Protein AF-A0A2H4VEP3-F1 (afdb_monomer_lite)

Secondary structure (DSSP, 8-state):
---PPEEEHHHHHHHTT---SEEEEEE-SS-EEEEEE-S---HHHHHHHHHTT-EE-STTEEEES-SEEETTTSHHHHHHHHHHHHHHHHHHHHHHHHHHHHHHHHHHSS-SS-HHHHHHHHHHHTT----SHHHHHHHHHHHHIIIIITTEETTEE-S-HHHHTSHHHHHHHHHHS-----SSHHHHHHHHHHHHHHHHHHHHHHS-SS--SHHHHHHHHHHHHHHHHHHHHHHHHH-

Foldseek 3Di:
DDPQDWDFPVNVCVLVVQDFPDWDWDDPPPFIKIKTAGQDDDPLRVVLCVVLVWDDDPRRMIIDSDRIDRCQVCVVVNLVSLLVLQLVLLVLLVVLQVLLQVVVCVPPVGGQWDVVLVVVLCVVPNSDFQLDPVSLLVLLVSVCVGPPVSCDDPRDRPADVVLCVQLLNVLSVLCNDDLDADPDPVSVVVSVVSLQSNLVSLCVQPVGSDDPGSVSSSSNSSSSSVSSSVSSVVSSVVD

pLDDT: mean 89.23, std 9.13, range [27.56, 97.75]

Sequence (239 aa):
MNISQEYEIEDLLNDLGIEVEDSARISDGELTYFIFFSSNLESEQEDLIEILNIDKLKYGLYCSNKTNYVSNEILHVLEPVYIISEQKLWEEMIKNLQLINQKYYLKTEYHLFELNQLLLILIKWNGKLATYESDFNDFINDLNRIVRLSCKYHGKFIIDESYMNHPFWRELATIRNKTFHHSTEEGYKKAVKLIKRQEKVFKQLIGKEHLDSNFDFVNIQIKLLEHCNIFLNDVRGAI

Organism: NCBI:txid59277

Radius of gyration: 21.88 Å; chains: 1; bounding box: 50×36×65 Å

Structure (mmCIF, N/CA/C/O backbone):
data_AF-A0A2H4VEP3-F1
#
_entry.id   AF-A0A2H4VEP3-F1
#
loop_
_atom_site.group_PDB
_atom_site.id
_atom_site.type_symbol
_atom_site.label_atom_id
_atom_site.label_alt_id
_atom_site.label_comp_id
_atom_site.label_asym_id
_atom_site.label_entity_id
_atom_site.label_seq_id
_atom_site.pdbx_PDB_ins_code
_atom_site.Cartn_x
_atom_site.Cartn_y
_atom_site.Cartn_z
_atom_site.occupancy
_atom_site.B_iso_or_equiv
_atom_site.auth_seq_id
_atom_site.auth_comp_id
_atom_site.auth_asym_id
_atom_site.auth_atom_id
_atom_site.pdbx_PDB_model_num
ATOM 1 N N . MET A 1 1 ? 18.780 -16.954 2.542 1.00 27.56 1 MET A N 1
ATOM 2 C CA . MET A 1 1 ? 19.104 -16.790 1.111 1.00 27.56 1 MET A CA 1
ATOM 3 C C . MET A 1 1 ? 18.202 -15.665 0.650 1.00 27.56 1 MET A C 1
ATOM 5 O O . MET A 1 1 ? 16.995 -15.843 0.712 1.00 27.56 1 MET A O 1
ATOM 9 N N . ASN A 1 2 ? 18.766 -14.479 0.421 1.00 33.66 2 ASN A N 1
ATOM 10 C CA . ASN A 1 2 ? 18.000 -13.270 0.131 1.00 33.66 2 ASN A CA 1
ATOM 11 C C . ASN A 1 2 ? 17.512 -13.401 -1.315 1.00 33.66 2 ASN A C 1
ATOM 13 O O . ASN A 1 2 ? 18.322 -13.286 -2.232 1.00 33.66 2 ASN A O 1
ATOM 17 N N . ILE A 1 3 ? 16.252 -13.785 -1.521 1.00 42.03 3 ILE A N 1
ATOM 18 C CA . ILE A 1 3 ? 15.671 -13.781 -2.864 1.00 42.03 3 ILE A CA 1
ATOM 19 C C . ILE A 1 3 ? 15.362 -12.313 -3.131 1.00 42.03 3 ILE A C 1
ATOM 21 O O . ILE A 1 3 ? 14.342 -11.796 -2.676 1.00 42.03 3 ILE A O 1
ATOM 25 N N . SER A 1 4 ? 16.303 -11.617 -3.771 1.00 55.19 4 SER A N 1
ATOM 26 C CA . SER A 1 4 ? 16.050 -10.290 -4.321 1.00 55.19 4 SER A CA 1
ATOM 27 C C . SER A 1 4 ? 14.788 -10.376 -5.166 1.00 55.19 4 SER A C 1
ATOM 29 O O . SER A 1 4 ? 14.695 -11.243 -6.033 1.00 55.19 4 SER A O 1
ATOM 31 N N . GLN A 1 5 ? 13.803 -9.529 -4.874 1.00 66.12 5 GLN A N 1
ATOM 32 C CA . GLN A 1 5 ? 12.599 -9.474 -5.686 1.00 66.12 5 GLN A CA 1
ATOM 33 C C . GLN A 1 5 ? 13.001 -9.050 -7.092 1.00 66.12 5 GLN A C 1
ATOM 35 O O . GLN A 1 5 ? 13.620 -8.000 -7.280 1.00 66.12 5 GLN A O 1
ATOM 40 N N . GLU A 1 6 ? 12.698 -9.925 -8.037 1.00 77.88 6 GLU A N 1
ATOM 41 C CA . GLU A 1 6 ? 12.825 -9.656 -9.454 1.00 77.88 6 GLU A CA 1
ATOM 42 C C . GLU A 1 6 ? 11.528 -8.983 -9.903 1.00 77.88 6 GLU A C 1
ATOM 44 O O . GLU A 1 6 ? 10.433 -9.476 -9.635 1.00 77.88 6 GLU A O 1
ATOM 49 N N . TYR A 1 7 ? 11.672 -7.805 -10.495 1.00 81.75 7 TYR A N 1
ATOM 50 C CA . TYR A 1 7 ? 10.615 -7.028 -11.118 1.00 81.75 7 TYR A CA 1
ATOM 51 C C . TYR A 1 7 ? 10.705 -7.268 -12.619 1.00 81.75 7 TYR A C 1
ATOM 53 O O . TYR A 1 7 ? 11.741 -6.940 -13.209 1.00 81.75 7 TYR A O 1
ATOM 61 N N . GLU A 1 8 ? 9.682 -7.872 -13.220 1.00 90.00 8 GLU A N 1
ATOM 62 C CA . GLU A 1 8 ? 9.687 -8.099 -14.665 1.00 90.00 8 GLU A CA 1
ATOM 63 C C . GLU A 1 8 ? 9.655 -6.753 -15.397 1.00 90.00 8 GLU A C 1
ATOM 65 O O . GLU A 1 8 ? 9.020 -5.792 -14.952 1.00 90.00 8 GLU A O 1
ATOM 70 N N . ILE A 1 9 ? 10.384 -6.660 -16.510 1.00 91.88 9 ILE A N 1
ATOM 71 C CA . ILE A 1 9 ? 10.486 -5.416 -17.279 1.00 91.88 9 ILE A CA 1
ATOM 72 C C . ILE A 1 9 ? 9.118 -4.946 -17.786 1.00 91.88 9 ILE A C 1
ATOM 74 O O . ILE A 1 9 ? 8.866 -3.747 -17.817 1.00 91.88 9 ILE A O 1
ATOM 78 N N . GLU A 1 10 ? 8.214 -5.862 -18.126 1.00 91.12 10 GLU A N 1
ATOM 79 C CA . GLU A 1 10 ? 6.856 -5.530 -18.550 1.00 91.12 10 GLU A CA 1
ATOM 80 C C . GLU A 1 10 ? 6.062 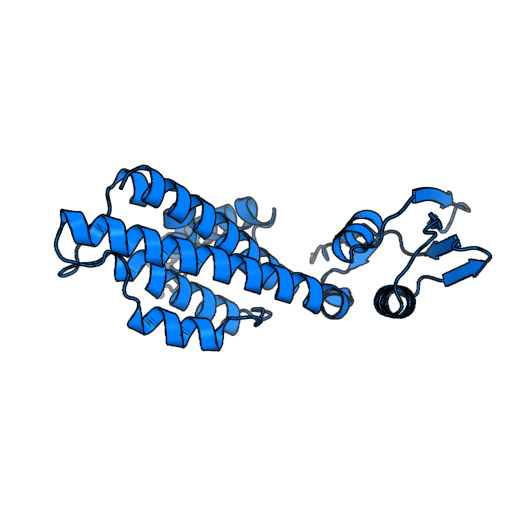-4.821 -17.443 1.00 91.12 10 GLU A C 1
ATOM 82 O O . GLU A 1 10 ? 5.466 -3.772 -17.696 1.00 91.12 10 GLU A O 1
ATOM 87 N N . ASP A 1 11 ? 6.104 -5.349 -16.215 1.00 88.69 11 ASP A N 1
ATOM 88 C CA . ASP A 1 11 ? 5.448 -4.731 -15.059 1.00 88.69 11 ASP A CA 1
ATOM 89 C C . ASP A 1 11 ? 6.064 -3.357 -14.764 1.00 88.69 11 ASP A C 1
ATOM 91 O O . ASP A 1 11 ? 5.345 -2.387 -14.525 1.00 88.69 11 ASP A O 1
ATOM 95 N N . LEU A 1 12 ? 7.398 -3.250 -14.847 1.00 90.00 12 LEU A N 1
ATOM 96 C CA . LEU A 1 12 ? 8.119 -1.996 -14.626 1.00 90.00 12 LEU A CA 1
ATOM 97 C C . LEU A 1 12 ? 7.675 -0.919 -15.612 1.00 90.00 12 LEU A C 1
ATOM 99 O O . LEU A 1 12 ? 7.338 0.188 -15.203 1.00 90.00 12 LEU A O 1
ATOM 103 N N . LEU A 1 13 ? 7.672 -1.237 -16.906 1.00 91.81 13 LEU A N 1
ATOM 104 C CA . LEU A 1 13 ? 7.261 -0.293 -17.941 1.00 91.81 13 LEU A CA 1
ATOM 105 C C . LEU A 1 13 ? 5.806 0.138 -17.734 1.00 91.81 13 LEU A C 1
ATOM 107 O O . LEU A 1 13 ? 5.513 1.331 -17.789 1.00 91.81 13 LEU A O 1
ATOM 111 N N . ASN A 1 14 ? 4.918 -0.804 -17.408 1.00 90.31 14 ASN A N 1
ATOM 112 C CA . ASN A 1 14 ? 3.520 -0.501 -17.129 1.00 90.31 14 ASN A CA 1
ATOM 113 C C . ASN A 1 14 ? 3.352 0.458 -15.935 1.00 90.31 14 ASN A C 1
ATOM 115 O O . ASN A 1 14 ? 2.603 1.431 -16.034 1.00 90.31 14 ASN A O 1
ATOM 119 N N . ASP A 1 15 ? 4.072 0.245 -14.833 1.00 86.12 15 ASP A N 1
ATOM 120 C CA . ASP A 1 15 ? 3.989 1.131 -13.663 1.00 86.12 15 ASP A CA 1
ATOM 121 C C . ASP A 1 15 ? 4.586 2.516 -13.917 1.00 86.12 15 ASP A C 1
ATOM 123 O O . ASP A 1 15 ? 4.106 3.510 -13.371 1.00 86.12 15 ASP A O 1
ATOM 127 N N . LEU A 1 16 ? 5.581 2.610 -14.801 1.00 87.69 16 LEU A N 1
ATOM 128 C CA . LEU A 1 16 ? 6.112 3.882 -15.299 1.00 87.69 16 LEU A CA 1
ATOM 129 C C . LEU A 1 16 ? 5.184 4.563 -16.324 1.00 87.69 16 LEU A C 1
ATOM 131 O O . LEU A 1 16 ? 5.523 5.615 -16.872 1.00 87.69 16 LEU A O 1
ATOM 135 N N . GLY A 1 17 ? 4.010 3.982 -16.594 1.00 86.44 17 GLY A N 1
ATOM 136 C CA . GLY A 1 17 ? 3.040 4.493 -17.559 1.00 86.44 17 GLY A CA 1
ATOM 137 C C . GLY A 1 17 ? 3.515 4.396 -19.008 1.00 86.44 17 GLY A C 1
ATOM 138 O O . GLY A 1 17 ? 3.005 5.116 -19.865 1.00 86.44 17 GLY A O 1
ATOM 139 N N . ILE A 1 18 ? 4.511 3.552 -19.283 1.00 90.50 18 ILE A N 1
ATOM 140 C CA . ILE A 1 18 ? 5.054 3.338 -20.621 1.00 90.50 18 ILE A CA 1
ATOM 141 C C . ILE A 1 18 ? 4.168 2.323 -21.338 1.00 90.50 18 ILE A C 1
ATOM 143 O O . ILE A 1 18 ? 4.179 1.129 -21.036 1.00 90.50 18 ILE A O 1
ATOM 147 N N . GLU A 1 19 ? 3.394 2.811 -22.307 1.00 90.06 19 GLU A N 1
ATOM 148 C CA . GLU A 1 19 ? 2.554 1.962 -23.144 1.00 90.06 19 GLU A CA 1
ATOM 149 C C . GLU A 1 19 ? 3.424 1.189 -24.143 1.00 90.06 19 GLU A C 1
ATOM 151 O O . GLU A 1 19 ? 4.067 1.762 -25.031 1.00 90.06 19 GLU A O 1
ATOM 156 N N . VAL A 1 20 ? 3.452 -0.132 -23.971 1.00 92.50 20 VAL A N 1
ATOM 157 C CA . VAL A 1 20 ? 4.110 -1.069 -24.881 1.00 92.50 20 VAL A CA 1
ATOM 158 C C . VAL A 1 20 ? 3.090 -1.543 -25.911 1.00 92.50 20 VAL A C 1
ATOM 160 O O . VAL A 1 20 ? 2.158 -2.274 -25.580 1.00 92.50 20 VAL A O 1
ATOM 163 N N . GLU A 1 21 ? 3.272 -1.132 -27.164 1.00 94.06 21 GLU A N 1
ATOM 164 C CA . GLU A 1 21 ? 2.357 -1.461 -28.265 1.00 94.06 21 GLU A CA 1
ATOM 165 C C . GLU A 1 21 ? 2.600 -2.867 -28.822 1.00 94.06 21 GLU A C 1
ATOM 167 O O . GLU A 1 21 ? 1.662 -3.573 -29.192 1.00 94.06 21 GLU A O 1
ATOM 172 N N . ASP A 1 22 ? 3.868 -3.271 -28.883 1.00 93.69 22 ASP A N 1
ATOM 173 C CA . ASP A 1 22 ? 4.291 -4.607 -29.293 1.00 93.69 22 ASP A CA 1
ATOM 174 C C . ASP A 1 22 ? 5.594 -4.973 -28.577 1.00 93.69 22 ASP A C 1
ATOM 176 O O . ASP A 1 22 ? 6.417 -4.100 -28.276 1.00 93.69 22 ASP A O 1
ATOM 180 N N . SER A 1 23 ? 5.796 -6.258 -28.298 1.00 94.94 23 SER A N 1
ATOM 181 C CA . SER A 1 23 ? 7.013 -6.744 -27.652 1.00 94.94 23 SER A CA 1
ATOM 182 C C . SER A 1 23 ? 7.394 -8.154 -28.085 1.00 94.94 23 SER A C 1
ATOM 184 O O . SER A 1 23 ? 6.571 -8.994 -28.449 1.00 94.94 23 SER A O 1
ATOM 186 N N . ALA A 1 24 ? 8.694 -8.424 -28.041 1.00 94.19 24 ALA A N 1
ATOM 187 C CA . ALA A 1 24 ? 9.266 -9.720 -28.342 1.00 94.19 24 ALA A CA 1
ATOM 188 C C . ALA A 1 24 ? 10.437 -10.013 -27.405 1.00 94.19 24 ALA A C 1
ATOM 190 O O . ALA A 1 24 ? 11.219 -9.132 -27.048 1.00 94.19 24 ALA A O 1
ATOM 191 N N . ARG A 1 25 ? 10.600 -11.291 -27.059 1.00 94.25 25 ARG A N 1
ATOM 192 C CA . ARG A 1 25 ? 11.793 -11.792 -26.376 1.00 94.25 25 ARG A CA 1
ATOM 193 C C . ARG A 1 25 ? 12.626 -12.596 -27.367 1.00 94.25 25 ARG A C 1
ATOM 195 O O . ARG A 1 25 ? 12.134 -13.558 -27.955 1.00 94.25 25 ARG A O 1
ATOM 202 N N . ILE A 1 26 ? 13.879 -12.199 -27.559 1.00 92.06 26 ILE A N 1
ATOM 203 C CA . ILE A 1 26 ? 14.830 -12.885 -28.440 1.00 92.06 26 ILE A CA 1
ATOM 204 C C . ILE A 1 26 ? 15.982 -13.387 -27.586 1.00 92.06 26 ILE A C 1
ATOM 206 O O . ILE A 1 26 ? 16.578 -12.616 -26.843 1.00 92.06 26 ILE A O 1
ATOM 210 N N . SER A 1 27 ? 16.314 -14.669 -27.701 1.00 90.06 27 SER A N 1
ATOM 211 C CA . SER A 1 27 ? 17.502 -15.228 -27.061 1.00 90.06 27 SER A CA 1
ATOM 212 C C . SER A 1 27 ? 18.508 -15.680 -28.108 1.00 90.06 27 SER A C 1
ATOM 214 O O . SER A 1 27 ? 18.133 -16.285 -29.113 1.00 90.06 27 SER A O 1
ATOM 216 N N . ASP A 1 28 ? 19.783 -15.396 -27.859 1.00 87.00 28 ASP A N 1
ATOM 217 C CA . ASP A 1 28 ? 20.909 -15.921 -28.637 1.00 87.00 28 ASP A CA 1
ATOM 218 C C . ASP A 1 28 ? 21.486 -17.224 -28.042 1.00 87.00 28 ASP A C 1
ATOM 220 O O . ASP A 1 28 ? 22.443 -17.782 -28.576 1.00 87.00 28 ASP A O 1
ATOM 224 N N . GLY A 1 29 ? 20.871 -17.738 -26.968 1.00 82.81 29 GLY A N 1
ATOM 225 C CA . GLY A 1 29 ? 21.295 -18.921 -26.220 1.00 82.81 29 GLY A CA 1
ATOM 226 C C . GLY A 1 29 ? 22.072 -18.610 -24.936 1.00 82.81 29 GLY A C 1
ATOM 227 O O . GLY A 1 29 ? 22.079 -19.451 -24.038 1.00 82.81 29 GLY A O 1
ATOM 228 N N . GLU A 1 30 ? 22.664 -17.419 -24.813 1.00 83.44 30 GLU A N 1
ATOM 229 C CA . GLU A 1 30 ? 23.378 -16.968 -23.607 1.00 83.44 30 GLU A CA 1
ATOM 230 C C . GLU A 1 30 ? 22.643 -15.819 -22.909 1.00 83.44 30 GLU A C 1
ATOM 232 O O . GLU A 1 30 ? 22.515 -15.807 -21.684 1.00 83.44 30 GLU A O 1
ATOM 237 N N . LEU A 1 31 ? 22.113 -14.881 -23.690 1.00 86.44 31 LEU A N 1
ATOM 238 C CA . LEU A 1 31 ? 21.354 -13.731 -23.230 1.00 86.44 31 LEU A CA 1
ATOM 239 C C . LEU A 1 31 ? 19.920 -13.791 -23.755 1.00 86.44 31 LEU A C 1
ATOM 241 O O . LEU A 1 31 ? 19.615 -14.400 -24.784 1.00 86.44 31 LEU A O 1
ATOM 245 N N . THR A 1 32 ? 19.015 -13.162 -23.010 1.00 91.38 32 THR A N 1
ATOM 246 C CA . THR A 1 32 ? 17.646 -12.901 -23.460 1.00 91.38 32 THR A CA 1
ATOM 247 C C . THR A 1 32 ? 17.453 -11.400 -23.531 1.00 91.38 32 THR A C 1
ATOM 249 O O . THR A 1 32 ? 17.621 -10.697 -22.539 1.00 91.38 32 THR A O 1
ATOM 252 N N . TYR A 1 33 ? 17.094 -10.929 -24.714 1.00 93.12 33 TYR A N 1
ATOM 253 C CA . TYR A 1 33 ? 16.776 -9.546 -24.998 1.00 93.12 33 TYR A CA 1
ATOM 254 C C . TYR A 1 33 ? 15.265 -9.368 -24.990 1.00 93.12 33 TYR A C 1
ATOM 256 O O . TYR A 1 33 ? 14.543 -10.116 -25.653 1.00 93.12 33 TYR A O 1
ATOM 264 N N . PHE A 1 34 ? 14.797 -8.369 -24.256 1.00 95.25 34 PHE A N 1
ATOM 265 C CA . PHE A 1 34 ? 13.438 -7.864 -24.339 1.00 95.25 34 PHE A CA 1
ATOM 266 C C . PHE A 1 34 ? 13.425 -6.664 -25.281 1.00 95.25 34 PHE A C 1
ATOM 268 O O . PHE A 1 34 ? 14.103 -5.666 -25.037 1.00 95.25 34 PHE A O 1
ATOM 275 N N . ILE A 1 35 ? 12.679 -6.776 -26.372 1.00 94.81 35 ILE A N 1
ATOM 276 C CA . ILE A 1 35 ? 12.532 -5.726 -27.374 1.00 94.81 35 ILE A CA 1
ATOM 277 C C . ILE A 1 35 ? 11.083 -5.282 -27.350 1.00 94.81 35 ILE A C 1
ATOM 279 O O . ILE A 1 35 ? 10.185 -6.120 -27.401 1.00 94.81 35 ILE A O 1
ATOM 283 N N . PHE A 1 36 ? 10.854 -3.978 -27.309 1.00 96.00 36 PHE A N 1
ATOM 284 C CA . PHE A 1 36 ? 9.509 -3.431 -27.354 1.00 96.00 36 PHE A CA 1
ATOM 285 C C . PHE A 1 36 ? 9.425 -2.201 -28.246 1.00 96.00 36 PHE A C 1
ATOM 287 O O . PHE A 1 36 ? 10.422 -1.525 -28.514 1.00 96.00 36 PHE A O 1
ATOM 294 N N . PHE A 1 37 ? 8.216 -1.941 -28.723 1.00 95.44 37 PHE A N 1
ATOM 295 C CA . PHE A 1 37 ? 7.869 -0.769 -29.503 1.00 95.44 37 PHE A CA 1
ATOM 296 C C . PHE A 1 37 ? 6.943 0.137 -28.692 1.00 95.44 37 PHE A C 1
ATOM 298 O O . PHE A 1 37 ? 5.967 -0.326 -28.100 1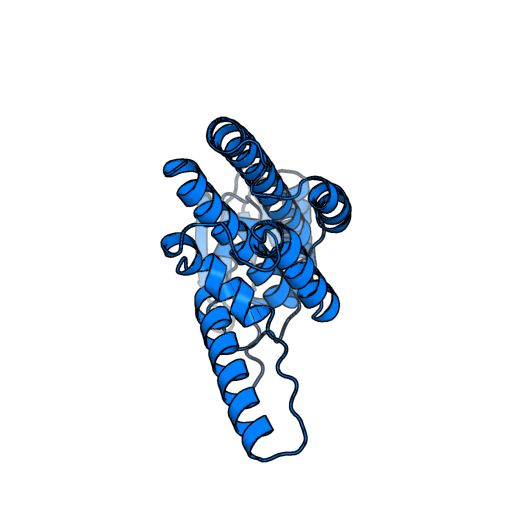.00 95.44 37 PHE A O 1
ATOM 305 N N . SER A 1 38 ? 7.259 1.430 -28.686 1.00 93.75 38 SER A N 1
ATOM 306 C CA . SER A 1 38 ? 6.398 2.482 -28.151 1.00 93.75 38 SER A CA 1
ATOM 307 C C . SER A 1 38 ? 6.535 3.725 -29.026 1.00 93.75 38 SER A C 1
ATOM 309 O O . SER A 1 38 ? 7.648 4.202 -29.272 1.00 93.75 38 SER A O 1
ATOM 311 N N . SER A 1 39 ? 5.416 4.225 -29.555 1.00 88.00 39 SER A N 1
ATOM 312 C CA . SER A 1 39 ? 5.436 5.317 -30.534 1.00 88.00 39 SER A CA 1
ATOM 313 C C . SER A 1 39 ? 5.481 6.714 -29.911 1.00 88.00 39 SER A C 1
ATOM 315 O O . SER A 1 39 ? 5.946 7.643 -30.572 1.00 88.00 39 SER A O 1
ATOM 317 N N . ASN A 1 40 ? 5.038 6.870 -28.659 1.00 83.62 40 ASN A N 1
ATOM 318 C CA . ASN A 1 40 ? 4.834 8.171 -28.017 1.00 83.62 40 ASN A CA 1
ATOM 319 C C . ASN A 1 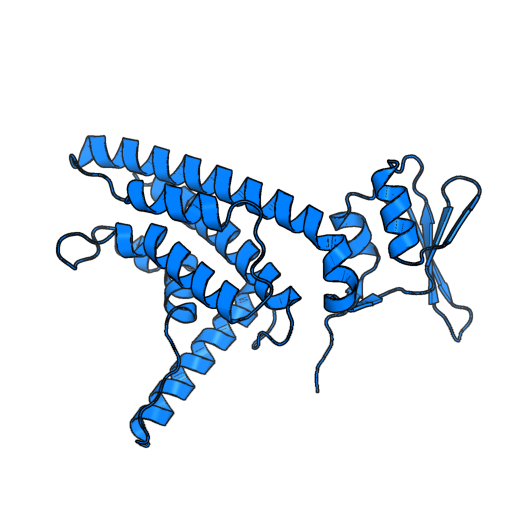40 ? 5.322 8.182 -26.560 1.00 83.62 40 ASN A C 1
ATOM 321 O O . ASN A 1 40 ? 4.520 8.350 -25.645 1.00 83.62 40 ASN A O 1
ATOM 325 N N . LEU A 1 41 ? 6.631 8.026 -26.340 1.00 89.88 41 LEU A N 1
ATOM 326 C CA . LEU A 1 41 ? 7.199 8.289 -25.016 1.00 89.88 41 LEU A CA 1
ATOM 327 C C . LEU A 1 41 ? 7.283 9.793 -24.754 1.00 89.88 41 LEU A C 1
ATOM 329 O O . LEU A 1 41 ? 7.773 10.563 -25.584 1.00 89.88 41 LEU A O 1
ATOM 333 N N . GLU A 1 42 ? 6.825 10.208 -23.579 1.00 89.31 42 GLU A N 1
ATOM 334 C CA . GLU A 1 42 ? 7.057 11.560 -23.079 1.00 89.31 42 GLU A CA 1
ATOM 335 C C . GLU A 1 42 ? 8.536 11.751 -22.700 1.00 89.31 42 GLU A C 1
ATOM 337 O O . GLU A 1 42 ? 9.247 10.788 -22.418 1.00 89.31 42 GLU A O 1
ATOM 342 N N . SER A 1 43 ? 9.019 13.001 -22.655 1.00 86.31 43 SER A N 1
ATOM 343 C CA . SER A 1 43 ? 10.433 13.294 -22.342 1.00 86.31 43 SER A CA 1
ATOM 344 C C . SER A 1 43 ? 10.878 12.686 -21.010 1.00 86.31 43 SER A C 1
ATOM 346 O O . SER A 1 43 ? 11.978 12.156 -20.924 1.00 86.31 43 SER A O 1
ATOM 348 N N . GLU A 1 44 ? 10.016 12.730 -19.991 1.00 85.69 44 GLU A N 1
ATOM 349 C CA . GLU A 1 44 ? 10.305 12.142 -18.679 1.00 85.69 44 GLU A CA 1
ATOM 350 C C . GLU A 1 44 ? 10.431 10.613 -18.767 1.00 85.69 44 GLU A C 1
ATOM 352 O O . GLU A 1 44 ? 11.274 10.020 -18.104 1.00 85.69 44 GLU A O 1
ATOM 357 N N . GLN A 1 45 ? 9.642 9.965 -19.628 1.00 89.69 45 GLN A N 1
ATOM 358 C CA . GLN A 1 45 ? 9.716 8.520 -19.843 1.00 89.69 45 GLN A CA 1
ATOM 359 C C . GLN A 1 45 ? 10.981 8.127 -20.611 1.00 89.69 45 GLN A C 1
ATOM 361 O O . GLN A 1 45 ? 11.567 7.087 -20.317 1.00 89.69 45 GLN A O 1
ATOM 366 N N . GLU A 1 46 ? 11.438 8.952 -21.558 1.00 88.50 46 GLU A N 1
ATOM 367 C CA . GLU A 1 46 ? 12.719 8.722 -22.235 1.00 88.50 46 GLU A CA 1
ATOM 368 C C . GLU A 1 46 ? 13.904 8.776 -21.256 1.00 88.50 46 GLU A C 1
ATOM 370 O O . GLU A 1 46 ? 14.777 7.908 -21.323 1.00 88.50 46 GLU A O 1
ATOM 375 N N . ASP A 1 47 ? 13.897 9.713 -20.302 1.00 88.06 47 ASP A N 1
ATOM 376 C CA . ASP A 1 47 ? 14.923 9.794 -19.252 1.00 88.06 47 ASP A CA 1
ATOM 377 C C . ASP A 1 47 ? 14.925 8.527 -18.370 1.00 88.06 47 ASP A C 1
ATOM 379 O O . ASP A 1 47 ? 15.982 8.000 -18.009 1.00 88.06 47 ASP A O 1
ATOM 383 N N . LEU A 1 48 ? 13.743 7.982 -18.053 1.00 89.50 48 LEU A N 1
ATOM 384 C CA . LEU A 1 48 ? 13.610 6.739 -17.283 1.00 89.50 48 LEU A CA 1
ATOM 385 C C . LEU A 1 48 ? 14.148 5.515 -18.035 1.00 89.50 48 LEU A C 1
ATOM 387 O O . LEU A 1 48 ? 14.823 4.676 -17.434 1.00 89.50 48 LEU A O 1
ATOM 391 N N . ILE A 1 49 ? 13.887 5.418 -19.341 1.00 90.81 49 ILE A N 1
ATOM 392 C CA . ILE A 1 49 ? 14.443 4.371 -20.212 1.00 90.81 49 ILE A CA 1
ATOM 393 C C . ILE A 1 49 ? 15.978 4.386 -20.165 1.00 90.81 49 ILE A C 1
ATOM 395 O O . ILE A 1 49 ? 16.596 3.326 -20.026 1.00 90.81 49 ILE A O 1
ATOM 399 N N . GLU A 1 50 ? 16.598 5.570 -20.204 1.00 89.00 50 GLU A N 1
ATOM 400 C CA . GLU A 1 50 ? 18.056 5.712 -20.108 1.00 89.00 50 GLU A CA 1
ATOM 401 C C . GLU A 1 50 ? 18.588 5.261 -18.736 1.00 89.00 50 GLU A C 1
ATOM 403 O O . GLU A 1 50 ? 19.532 4.470 -18.669 1.00 89.00 50 GLU A O 1
ATOM 408 N N . ILE A 1 51 ? 17.945 5.674 -17.636 1.00 89.12 51 ILE A N 1
ATOM 409 C CA . ILE A 1 51 ? 18.324 5.261 -16.270 1.00 89.12 51 ILE A CA 1
ATOM 410 C C . ILE A 1 51 ? 18.251 3.734 -16.106 1.00 89.12 51 ILE A C 1
ATOM 412 O O . ILE A 1 51 ? 19.114 3.117 -15.471 1.00 89.12 51 ILE A O 1
ATOM 416 N N . LEU A 1 52 ? 17.249 3.098 -16.718 1.00 91.00 52 LEU A N 1
ATOM 417 C CA . LEU A 1 52 ? 17.075 1.645 -16.708 1.00 91.00 52 LEU A CA 1
ATOM 418 C C . LEU A 1 52 ? 18.072 0.894 -17.605 1.00 91.00 52 LEU A C 1
ATOM 420 O O . LEU A 1 52 ? 18.073 -0.342 -17.598 1.00 91.00 52 LEU A O 1
ATOM 424 N N . ASN A 1 53 ? 18.966 1.616 -18.293 1.00 91.56 53 ASN A N 1
ATOM 425 C CA . ASN A 1 53 ? 19.917 1.103 -19.280 1.00 91.56 53 ASN A CA 1
ATOM 426 C C . ASN A 1 53 ? 19.217 0.323 -20.403 1.00 91.56 53 ASN A C 1
ATOM 428 O O . ASN A 1 53 ? 19.670 -0.752 -20.798 1.00 91.56 53 ASN A O 1
ATOM 432 N N . ILE A 1 54 ? 18.080 0.842 -20.868 1.00 94.31 54 ILE A N 1
ATOM 433 C CA . ILE A 1 54 ? 17.350 0.305 -22.011 1.00 94.31 54 ILE A CA 1
ATOM 434 C C . ILE A 1 54 ? 17.799 1.082 -23.251 1.00 94.31 54 ILE A C 1
ATOM 436 O O . ILE A 1 54 ? 17.661 2.302 -23.330 1.00 94.31 54 ILE A O 1
ATOM 440 N N . ASP A 1 55 ? 18.329 0.370 -24.240 1.00 94.06 55 ASP A N 1
ATOM 441 C CA . ASP A 1 55 ? 18.865 0.973 -25.452 1.00 94.06 55 ASP A CA 1
ATOM 442 C C . ASP A 1 55 ? 17.733 1.449 -26.367 1.00 94.06 55 ASP A C 1
ATOM 444 O O . ASP A 1 55 ? 16.906 0.659 -26.833 1.00 94.06 55 ASP A O 1
ATOM 448 N N . LYS A 1 56 ? 17.732 2.744 -26.697 1.00 93.44 56 LYS A N 1
ATOM 449 C CA . LYS A 1 56 ? 16.876 3.305 -27.748 1.00 93.44 56 LYS A CA 1
ATOM 450 C C . LYS A 1 56 ? 17.461 2.976 -29.120 1.00 93.44 56 LYS A C 1
ATOM 452 O O . LYS A 1 56 ? 18.538 3.443 -29.494 1.00 93.44 56 LYS A O 1
ATOM 457 N N . LEU A 1 57 ? 16.726 2.189 -29.897 1.00 90.00 57 LEU A N 1
ATOM 458 C CA . LEU A 1 57 ? 17.018 1.915 -31.299 1.00 90.00 57 LEU A CA 1
ATOM 459 C C . LEU A 1 57 ? 16.330 2.969 -32.189 1.00 90.00 57 LEU A C 1
ATOM 461 O O . LEU A 1 57 ? 16.035 4.091 -31.778 1.00 90.00 57 LEU A O 1
ATOM 465 N N . LYS A 1 58 ? 16.113 2.648 -33.466 1.00 88.25 58 LYS A N 1
ATOM 466 C CA . LYS A 1 58 ? 15.437 3.552 -34.405 1.00 88.25 58 LYS A CA 1
ATOM 467 C C . LYS A 1 58 ? 13.927 3.358 -34.368 1.00 88.25 58 LYS A C 1
ATOM 469 O O . LYS A 1 58 ? 13.456 2.249 -34.157 1.00 88.25 58 LYS A O 1
ATOM 474 N N . TYR A 1 59 ? 13.200 4.426 -34.699 1.00 87.12 59 TYR A N 1
ATOM 475 C CA . TYR A 1 59 ? 11.752 4.396 -34.928 1.00 87.12 59 TYR A CA 1
ATOM 476 C C . TYR A 1 59 ? 10.957 3.866 -33.726 1.00 87.12 59 TYR A C 1
ATOM 478 O O . TYR A 1 59 ? 10.118 3.003 -33.915 1.00 87.12 59 TYR A O 1
ATOM 486 N N . GLY A 1 60 ? 11.238 4.332 -32.503 1.00 89.19 60 GLY A N 1
ATOM 487 C CA . GLY A 1 60 ? 10.464 3.941 -31.310 1.00 89.19 60 GLY A CA 1
ATOM 488 C C . GLY A 1 60 ? 10.675 2.496 -30.845 1.00 89.19 60 GLY A C 1
ATOM 489 O O . GLY A 1 60 ? 9.890 1.986 -30.053 1.00 89.19 60 GLY A O 1
ATOM 490 N N . LEU A 1 61 ? 11.710 1.816 -31.348 1.00 94.31 61 LEU A N 1
ATOM 491 C CA . LEU A 1 61 ? 12.130 0.511 -30.846 1.00 94.31 61 LEU A CA 1
ATOM 492 C C . LEU A 1 61 ? 13.114 0.674 -29.693 1.00 94.31 61 LEU A C 1
ATOM 494 O O . LEU A 1 61 ? 14.048 1.472 -29.776 1.00 94.31 61 LEU A O 1
ATOM 498 N N . TYR A 1 62 ? 12.942 -0.151 -28.671 1.00 95.69 62 TYR A N 1
ATOM 499 C CA . TYR A 1 62 ? 13.764 -0.183 -27.470 1.00 95.69 62 TYR A CA 1
ATOM 500 C C . TYR A 1 62 ? 14.212 -1.617 -27.195 1.00 95.69 62 TYR A C 1
ATOM 502 O O . TYR A 1 62 ? 13.490 -2.567 -27.504 1.00 95.69 62 TYR A O 1
ATOM 510 N N . CYS A 1 63 ? 15.411 -1.783 -26.644 1.00 94.69 63 CYS A N 1
ATOM 511 C CA . CYS A 1 63 ? 15.997 -3.087 -26.362 1.00 94.69 63 CYS A CA 1
ATOM 512 C C . CYS A 1 63 ? 16.629 -3.102 -24.972 1.00 94.69 63 CYS A C 1
ATOM 514 O O . CYS A 1 63 ? 17.466 -2.266 -24.652 1.00 94.69 63 CYS A O 1
ATOM 516 N N . SER A 1 64 ? 16.260 -4.085 -24.160 1.00 94.31 64 SER A N 1
ATOM 517 C CA . SER A 1 64 ? 16.894 -4.363 -22.879 1.00 94.31 64 SER A CA 1
ATOM 518 C C . SER A 1 64 ? 17.508 -5.751 -22.905 1.00 94.31 64 SER A C 1
ATOM 520 O O . SER A 1 64 ? 16.863 -6.718 -23.305 1.00 94.31 64 SER A O 1
ATOM 522 N N . ASN A 1 65 ? 18.741 -5.878 -22.423 1.00 91.56 65 ASN A N 1
ATOM 523 C CA . ASN A 1 65 ? 19.334 -7.180 -22.106 1.00 91.56 65 ASN A CA 1
ATOM 524 C C . ASN A 1 65 ? 18.962 -7.671 -20.692 1.00 91.56 65 ASN A C 1
ATOM 526 O O . ASN A 1 65 ? 19.407 -8.741 -20.276 1.00 91.56 65 ASN A O 1
ATOM 530 N N . LYS A 1 66 ? 18.164 -6.892 -19.949 1.00 90.62 66 LYS A N 1
ATOM 531 C CA . LYS A 1 66 ? 17.597 -7.250 -18.649 1.00 90.62 66 LYS A CA 1
ATOM 532 C C . LYS A 1 66 ? 16.109 -7.529 -18.808 1.00 90.62 66 LYS A C 1
ATOM 534 O O . LYS A 1 66 ? 15.339 -6.639 -19.158 1.00 90.62 66 LYS A O 1
ATOM 539 N N . THR A 1 67 ? 15.704 -8.753 -18.498 1.00 88.19 67 THR A N 1
ATOM 540 C CA . THR A 1 67 ? 14.283 -9.120 -18.398 1.00 88.19 67 THR A CA 1
ATOM 541 C C . THR A 1 67 ? 13.723 -8.871 -17.003 1.00 88.19 67 THR A C 1
ATOM 543 O O . THR A 1 67 ? 12.523 -8.688 -16.862 1.00 88.19 67 THR A O 1
ATOM 546 N N . ASN A 1 68 ? 14.598 -8.844 -15.992 1.00 89.81 68 ASN A N 1
ATOM 547 C CA . ASN A 1 68 ? 14.251 -8.657 -14.591 1.00 89.81 68 ASN A CA 1
ATOM 548 C C . ASN A 1 68 ? 15.156 -7.604 -13.949 1.00 89.81 68 ASN A C 1
ATOM 550 O O . ASN A 1 68 ? 16.359 -7.546 -14.223 1.00 89.81 68 ASN A O 1
ATOM 554 N N . TYR A 1 69 ? 14.581 -6.817 -13.047 1.00 88.62 69 TYR A N 1
ATOM 555 C CA . TYR A 1 69 ? 15.279 -5.815 -12.251 1.00 88.62 69 TYR A CA 1
ATOM 556 C C . TYR A 1 69 ? 15.201 -6.154 -10.768 1.00 88.62 69 TYR A C 1
ATOM 558 O O . TYR A 1 69 ? 14.173 -6.607 -10.271 1.00 88.62 69 TYR A O 1
ATOM 566 N N . VAL A 1 70 ? 16.276 -5.894 -10.028 1.00 86.69 70 VAL A N 1
ATOM 567 C CA . VAL A 1 70 ? 16.249 -6.008 -8.568 1.00 86.69 70 VAL A CA 1
ATOM 568 C C . VAL A 1 70 ? 15.459 -4.826 -8.012 1.00 86.69 70 VAL A C 1
ATOM 570 O O . VAL A 1 70 ? 15.895 -3.685 -8.142 1.00 86.69 70 VAL A O 1
ATOM 573 N N . SER A 1 71 ? 14.322 -5.076 -7.355 1.00 82.56 71 SER A N 1
ATOM 574 C CA . SER A 1 71 ? 13.386 -4.007 -6.959 1.00 82.56 71 SER A CA 1
ATOM 575 C C . SER A 1 71 ? 14.018 -2.901 -6.102 1.00 82.56 71 SER A C 1
ATOM 577 O O . SER A 1 71 ? 13.688 -1.731 -6.254 1.00 82.56 71 SER A O 1
ATOM 579 N N . ASN A 1 72 ? 14.976 -3.240 -5.232 1.00 83.31 72 ASN A N 1
ATOM 580 C CA . ASN A 1 72 ? 15.707 -2.243 -4.441 1.00 83.31 72 ASN A CA 1
ATOM 581 C C . ASN A 1 72 ? 16.618 -1.343 -5.285 1.00 83.31 72 ASN A C 1
ATOM 583 O O . ASN A 1 72 ? 16.813 -0.184 -4.930 1.00 83.31 72 ASN A O 1
ATOM 587 N N . GLU A 1 73 ? 17.205 -1.866 -6.363 1.00 85.44 73 GLU A N 1
ATOM 588 C CA . GLU A 1 73 ? 18.100 -1.090 -7.228 1.00 85.44 73 GLU A CA 1
ATOM 589 C C . GLU A 1 73 ? 17.311 -0.067 -8.042 1.00 85.44 73 GLU A C 1
ATOM 591 O O . GLU A 1 73 ? 17.784 1.047 -8.244 1.00 85.44 73 GLU A O 1
ATOM 596 N N . ILE A 1 74 ? 16.083 -0.413 -8.437 1.00 87.81 74 ILE A N 1
ATOM 597 C CA . ILE A 1 74 ? 15.194 0.453 -9.220 1.00 87.81 74 ILE A CA 1
ATOM 598 C C . ILE A 1 74 ? 14.201 1.258 -8.373 1.00 87.81 74 ILE A C 1
ATOM 600 O O . ILE A 1 74 ? 13.380 1.977 -8.933 1.00 87.81 74 ILE A O 1
ATOM 604 N N . LEU A 1 75 ? 14.256 1.187 -7.037 1.00 86.31 75 LEU A N 1
ATOM 605 C CA . LEU A 1 75 ? 13.304 1.909 -6.184 1.00 86.31 75 LEU A CA 1
ATOM 606 C C . LEU A 1 75 ? 13.299 3.413 -6.495 1.00 86.31 75 LEU A C 1
ATOM 608 O O . LEU A 1 75 ? 12.231 3.984 -6.644 1.00 86.31 75 LEU A O 1
ATOM 612 N N . HIS A 1 76 ? 14.468 4.025 -6.696 1.00 87.38 76 HIS A N 1
ATOM 613 C CA . HIS A 1 76 ? 14.594 5.443 -7.057 1.00 87.38 76 HIS A CA 1
ATOM 614 C C . HIS A 1 76 ? 13.887 5.821 -8.375 1.00 87.38 76 HIS A C 1
ATOM 616 O O . HIS A 1 76 ? 13.471 6.963 -8.538 1.00 87.38 76 HIS A O 1
ATOM 622 N N . VAL A 1 77 ? 13.734 4.869 -9.303 1.00 87.88 77 VAL A N 1
ATOM 623 C CA . VAL A 1 77 ? 12.982 5.040 -10.558 1.00 87.88 77 VAL A CA 1
ATOM 624 C C . VAL A 1 77 ? 11.476 4.958 -10.306 1.00 87.88 77 VAL A C 1
ATOM 626 O O . VAL A 1 77 ? 10.705 5.713 -10.888 1.00 87.88 77 VAL A O 1
ATOM 629 N N . LEU A 1 78 ? 11.054 4.065 -9.409 1.00 86.19 78 LEU A N 1
ATOM 630 C CA . LEU A 1 78 ? 9.647 3.846 -9.063 1.00 86.19 78 LEU A CA 1
ATOM 631 C C . LEU A 1 78 ? 9.109 4.832 -8.011 1.00 86.19 78 LEU A C 1
ATOM 633 O O . LEU A 1 78 ? 7.896 4.982 -7.868 1.00 86.19 78 LEU A O 1
ATOM 637 N N . GLU A 1 79 ? 9.983 5.508 -7.263 1.00 90.19 79 GLU A N 1
ATOM 638 C CA . GLU A 1 79 ? 9.628 6.446 -6.191 1.00 90.19 79 GLU A CA 1
ATOM 639 C C . GLU A 1 79 ? 8.579 7.487 -6.617 1.00 90.19 79 GLU A C 1
ATOM 641 O O . GLU A 1 79 ? 7.580 7.617 -5.905 1.00 90.19 79 GLU A O 1
ATOM 646 N N . PRO A 1 80 ? 8.710 8.186 -7.765 1.00 89.25 80 PRO A N 1
ATOM 647 C CA . PRO A 1 80 ? 7.703 9.149 -8.211 1.00 89.25 80 PRO A CA 1
ATOM 648 C C . PRO A 1 80 ? 6.313 8.525 -8.401 1.00 89.25 80 PRO A C 1
ATOM 650 O O . PRO A 1 80 ? 5.311 9.107 -7.981 1.00 89.25 80 PRO A O 1
ATOM 653 N N . VAL A 1 81 ? 6.248 7.316 -8.970 1.00 87.75 81 VAL A N 1
ATOM 654 C CA . VAL A 1 81 ? 4.991 6.580 -9.187 1.00 87.75 81 VAL A CA 1
ATOM 655 C C . VAL A 1 81 ? 4.341 6.239 -7.851 1.00 87.75 81 VAL A C 1
ATOM 657 O O . VAL A 1 81 ? 3.154 6.510 -7.636 1.00 87.75 81 VAL A O 1
ATOM 660 N N . TYR A 1 82 ? 5.128 5.705 -6.916 1.00 91.06 82 TYR A N 1
ATOM 661 C CA . TYR A 1 82 ? 4.647 5.383 -5.579 1.00 91.06 82 TYR A CA 1
ATOM 662 C C . TYR A 1 82 ? 4.198 6.621 -4.809 1.00 91.06 82 TYR A C 1
ATOM 664 O O . TYR A 1 82 ? 3.154 6.566 -4.168 1.00 91.06 82 TYR A O 1
ATOM 672 N N . ILE A 1 83 ? 4.922 7.739 -4.899 1.00 94.12 83 ILE A N 1
ATOM 673 C CA . ILE A 1 83 ? 4.543 9.013 -4.273 1.00 94.12 83 ILE A CA 1
ATOM 674 C C . ILE A 1 83 ? 3.179 9.477 -4.787 1.00 94.12 83 ILE A C 1
ATOM 676 O O . ILE A 1 83 ? 2.306 9.806 -3.988 1.00 94.12 83 ILE A O 1
ATOM 680 N N . ILE A 1 84 ? 2.958 9.461 -6.104 1.00 91.44 84 ILE A N 1
ATOM 681 C CA . ILE A 1 84 ? 1.676 9.869 -6.696 1.00 91.44 84 ILE A CA 1
ATOM 682 C C . ILE A 1 84 ? 0.545 8.934 -6.248 1.00 91.44 84 ILE A C 1
ATOM 684 O O . ILE A 1 84 ? -0.548 9.397 -5.910 1.00 91.44 84 ILE A O 1
ATOM 688 N N . SER A 1 85 ? 0.787 7.621 -6.247 1.00 91.69 85 SER A N 1
ATOM 689 C CA . SER A 1 85 ? -0.185 6.627 -5.775 1.00 91.69 85 SER A CA 1
ATOM 690 C C . SER A 1 85 ? -0.542 6.849 -4.301 1.00 91.69 85 SER A C 1
ATOM 692 O O . SER A 1 85 ? -1.714 6.912 -3.930 1.00 91.69 85 SER A O 1
ATOM 694 N N . GLU A 1 86 ? 0.470 7.066 -3.468 1.00 96.00 86 GLU A N 1
ATOM 695 C CA . GLU A 1 86 ? 0.343 7.310 -2.036 1.00 96.00 86 GLU A CA 1
ATOM 696 C C . GLU A 1 86 ? -0.480 8.568 -1.734 1.00 96.00 86 GLU A C 1
ATOM 698 O O . GLU A 1 86 ? -1.440 8.510 -0.960 1.00 96.00 86 GLU A O 1
ATOM 703 N N . GLN A 1 87 ? -0.189 9.672 -2.425 1.00 96.25 87 GLN A N 1
ATOM 704 C CA . GLN A 1 87 ? -0.935 10.925 -2.304 1.00 96.25 87 GLN A CA 1
ATOM 705 C C . GLN A 1 87 ? -2.412 10.738 -2.674 1.00 96.25 87 GLN A C 1
ATOM 707 O O . GLN A 1 87 ? -3.298 11.164 -1.930 1.00 96.25 87 GLN A O 1
ATOM 712 N N . LYS A 1 88 ? -2.701 10.040 -3.783 1.00 95.75 88 LYS A N 1
ATOM 713 C CA . LYS A 1 88 ? -4.082 9.732 -4.202 1.00 95.75 88 LYS A CA 1
ATOM 714 C C . LYS A 1 88 ? -4.826 8.913 -3.146 1.00 95.75 88 LYS A C 1
ATOM 716 O O . LYS A 1 88 ? -5.987 9.203 -2.847 1.00 95.75 88 LYS A O 1
ATOM 721 N N . LEU A 1 89 ? -4.164 7.917 -2.557 1.00 96.62 89 LEU A N 1
ATOM 722 C CA . LEU A 1 89 ? -4.751 7.082 -1.511 1.00 96.62 89 LEU A CA 1
ATOM 723 C C . LEU A 1 89 ? -5.043 7.883 -0.237 1.00 96.62 89 LEU A C 1
ATOM 725 O O . LEU A 1 89 ? -6.107 7.696 0.361 1.00 96.62 89 LEU A O 1
ATOM 729 N N . TRP A 1 90 ? -4.161 8.807 0.159 1.00 96.00 90 TRP A N 1
ATOM 730 C CA . TRP A 1 90 ? -4.442 9.730 1.261 1.00 96.00 90 TRP A CA 1
ATOM 731 C C . TRP A 1 90 ? -5.614 10.652 0.965 1.00 96.00 90 TRP A C 1
ATOM 733 O O . TRP A 1 90 ? -6.478 10.825 1.823 1.00 96.00 90 TRP A O 1
ATOM 743 N N . GLU A 1 91 ? -5.680 11.235 -0.231 1.00 95.25 91 GLU A N 1
ATOM 744 C CA . GLU A 1 91 ? -6.799 12.092 -0.617 1.00 95.25 91 GLU A CA 1
ATOM 745 C C . GLU A 1 91 ? -8.143 11.364 -0.514 1.00 95.25 91 GLU A C 1
ATOM 747 O O . GLU A 1 91 ? -9.113 11.923 0.010 1.00 95.25 91 GLU A O 1
ATOM 752 N N . GLU A 1 92 ? -8.215 10.119 -0.990 1.00 95.75 92 GLU A N 1
ATOM 753 C CA . GLU A 1 92 ? -9.411 9.285 -0.855 1.00 95.75 92 GLU A CA 1
ATOM 754 C C . GLU A 1 92 ? -9.735 9.008 0.620 1.00 95.75 92 GLU A C 1
ATOM 756 O O . GLU A 1 92 ? -10.880 9.194 1.052 1.00 95.75 92 GLU A O 1
ATOM 761 N N . MET A 1 93 ? -8.723 8.653 1.413 1.00 95.19 93 MET A N 1
ATOM 762 C CA . MET A 1 93 ? -8.879 8.361 2.836 1.00 95.19 93 MET A CA 1
ATOM 763 C C . MET A 1 93 ? -9.448 9.565 3.588 1.00 95.19 93 MET A C 1
ATOM 765 O O . MET A 1 93 ? -10.405 9.427 4.350 1.00 95.19 93 MET A O 1
ATOM 769 N N . ILE A 1 94 ? -8.917 10.765 3.342 1.00 93.88 94 ILE A N 1
ATOM 770 C CA . ILE A 1 94 ? -9.383 12.012 3.961 1.00 93.88 94 ILE A CA 1
ATOM 771 C C . ILE A 1 94 ? -10.844 12.278 3.606 1.00 93.88 94 ILE A C 1
ATOM 773 O O . ILE A 1 94 ? -11.650 12.556 4.499 1.00 93.88 94 ILE A O 1
ATOM 777 N N . LYS A 1 95 ? -11.197 12.173 2.318 1.00 94.00 95 LYS A N 1
ATOM 778 C CA . LYS A 1 95 ? -12.577 12.371 1.847 1.00 94.00 95 LYS A CA 1
ATOM 779 C C . LYS A 1 95 ? -13.524 11.403 2.557 1.00 94.00 95 LYS A C 1
ATOM 781 O O . LYS A 1 95 ? -14.564 11.820 3.068 1.00 94.00 95 LYS A O 1
ATOM 786 N N . ASN A 1 96 ? -13.149 10.129 2.658 1.00 94.94 96 ASN A N 1
ATOM 787 C CA . ASN A 1 96 ? -13.964 9.118 3.324 1.00 94.94 96 ASN A CA 1
ATOM 788 C C . ASN A 1 96 ? -14.110 9.367 4.830 1.00 94.94 96 ASN A C 1
ATOM 790 O O . ASN A 1 96 ? -15.229 9.318 5.342 1.00 94.94 96 ASN A O 1
ATOM 794 N N . LEU A 1 97 ? -13.026 9.709 5.533 1.00 94.50 97 LEU A N 1
ATOM 795 C CA . LEU A 1 97 ? -13.071 10.062 6.957 1.00 94.50 97 LEU A CA 1
ATOM 796 C C . LEU A 1 97 ? -14.006 11.248 7.222 1.00 94.50 97 LEU A C 1
ATOM 798 O O . LEU A 1 97 ? -14.815 11.202 8.152 1.00 94.50 97 LEU A O 1
ATOM 802 N N . GLN A 1 98 ? -13.928 12.297 6.398 1.00 93.25 98 GLN A N 1
ATOM 803 C CA . GLN A 1 98 ? -14.794 13.473 6.510 1.00 93.25 98 GLN A CA 1
ATOM 804 C C . GLN A 1 98 ? -16.269 13.113 6.308 1.00 93.25 98 GLN A C 1
ATOM 806 O O . GLN A 1 98 ? -17.105 13.490 7.130 1.00 93.25 98 GLN A O 1
ATOM 811 N N . LEU A 1 99 ? -16.587 12.348 5.261 1.00 94.69 99 LEU A N 1
ATOM 812 C CA . LEU A 1 99 ? -17.957 11.915 4.974 1.00 94.69 99 LEU A CA 1
ATOM 813 C C . LEU A 1 99 ? -18.531 11.042 6.095 1.00 94.69 99 LEU A C 1
ATOM 815 O O . LEU A 1 99 ? -19.677 11.238 6.502 1.00 94.69 99 LEU A O 1
ATOM 819 N N . ILE A 1 100 ? -17.738 10.107 6.628 1.00 94.69 100 ILE A N 1
ATOM 820 C CA . ILE A 1 100 ? -18.153 9.281 7.767 1.00 94.69 100 ILE A CA 1
ATOM 821 C C . ILE A 1 100 ? -18.426 10.165 8.982 1.00 94.69 100 ILE A C 1
ATOM 823 O O . ILE A 1 100 ? -19.491 10.056 9.582 1.00 94.69 100 ILE A O 1
ATOM 827 N N . ASN A 1 101 ? -17.513 11.077 9.321 1.00 93.81 101 ASN A N 1
ATOM 828 C CA . ASN A 1 101 ? -17.681 11.967 10.466 1.00 93.81 101 ASN A CA 1
ATOM 829 C C . ASN A 1 101 ? -18.915 12.860 10.359 1.00 93.81 101 ASN A C 1
ATOM 831 O O . ASN A 1 101 ? -19.578 13.074 11.372 1.00 93.81 101 ASN A O 1
ATOM 835 N N . GLN A 1 102 ? -19.229 13.363 9.163 1.00 93.31 102 GLN A N 1
ATOM 836 C CA . GLN A 1 102 ? -20.440 14.146 8.918 1.00 93.31 102 GLN A CA 1
ATOM 837 C C . GLN A 1 102 ? -21.697 13.310 9.172 1.00 93.31 102 GLN A C 1
ATOM 839 O O . GLN A 1 102 ? -22.551 13.705 9.964 1.00 93.31 102 GLN A O 1
ATOM 844 N N . LYS A 1 103 ? -21.796 12.129 8.550 1.00 92.88 103 LYS A N 1
ATOM 845 C CA . LYS A 1 103 ? -22.957 11.245 8.716 1.00 92.88 103 LYS A CA 1
ATOM 846 C C . LYS A 1 103 ? -23.119 10.749 10.151 1.00 92.88 103 LYS A C 1
ATOM 848 O O . LYS A 1 103 ? -24.232 10.678 10.662 1.00 92.88 103 LYS A O 1
ATOM 853 N N . TYR A 1 104 ? -22.011 10.392 10.790 1.00 91.81 104 TYR A N 1
ATOM 854 C CA . TYR A 1 104 ? -22.007 9.844 12.137 1.00 91.81 104 TYR A CA 1
ATOM 855 C C . TYR A 1 104 ? -22.399 10.916 13.166 1.00 91.81 104 TYR A C 1
ATOM 857 O O . TYR A 1 104 ? -23.268 10.673 14.002 1.00 91.81 104 TYR A O 1
ATOM 865 N N . TYR A 1 105 ? -21.885 12.144 13.015 1.00 91.50 105 TYR A N 1
ATOM 866 C CA . TYR A 1 105 ? -22.264 13.285 13.854 1.00 91.50 105 TYR A CA 1
ATOM 867 C C . TYR A 1 105 ? -23.767 13.581 13.810 1.00 91.50 105 TYR A C 1
ATOM 869 O O . TYR A 1 105 ? -24.368 13.813 14.855 1.00 91.50 105 TYR A O 1
ATOM 877 N N . LEU A 1 106 ? -24.401 13.492 12.634 1.00 90.88 106 LEU A N 1
ATOM 878 C CA . LEU A 1 106 ? -25.853 13.681 12.497 1.00 90.88 106 LEU A CA 1
ATOM 879 C C . LEU A 1 106 ? -26.683 12.663 13.298 1.00 90.88 106 LEU A C 1
ATOM 881 O O . LEU A 1 106 ? -27.839 12.940 13.607 1.00 90.88 106 LEU A O 1
ATOM 885 N N . LYS A 1 107 ? -26.123 11.490 13.617 1.00 88.50 107 LYS A N 1
ATOM 886 C CA . LYS A 1 107 ? -26.810 10.435 14.376 1.00 88.50 107 LYS A CA 1
ATOM 887 C C . LYS A 1 107 ? -26.484 10.450 15.864 1.00 88.50 107 LYS A C 1
ATOM 889 O O . LYS A 1 107 ? -27.310 10.009 16.657 1.00 88.50 107 LYS A O 1
ATOM 894 N N . THR A 1 108 ? -25.276 10.871 16.234 1.00 86.56 108 THR A N 1
ATOM 895 C CA . THR A 1 108 ? -24.755 10.643 17.587 1.00 86.56 108 THR A CA 1
ATOM 896 C C . THR A 1 108 ? -24.247 11.895 18.296 1.00 86.56 108 THR A C 1
ATOM 898 O O . THR A 1 108 ? -23.905 11.796 19.467 1.00 86.56 108 THR A O 1
ATOM 901 N N . GLU A 1 109 ? -24.178 13.046 17.618 1.00 87.00 109 GLU A N 1
ATOM 902 C CA . GLU A 1 109 ? -23.637 14.321 18.128 1.00 87.00 109 GLU A CA 1
ATOM 903 C C . GLU A 1 109 ? -22.133 14.298 18.480 1.00 87.00 109 GLU A C 1
ATOM 905 O O . GLU A 1 109 ? -21.623 15.185 19.164 1.00 87.00 109 GLU A O 1
ATOM 910 N N . TYR A 1 110 ? -21.380 13.315 17.975 1.00 85.31 110 TYR A N 1
ATOM 911 C CA . TYR A 1 110 ? -19.915 13.271 18.065 1.00 85.31 110 TYR A CA 1
ATOM 912 C C . TYR A 1 110 ? -19.291 12.703 16.784 1.00 85.31 110 TYR A C 1
ATOM 914 O O . TYR A 1 110 ? -19.966 12.069 15.978 1.00 85.31 110 TYR A O 1
ATOM 922 N N . HIS A 1 111 ? -17.998 12.953 16.570 1.00 89.50 111 HIS A N 1
ATOM 923 C CA . HIS A 1 111 ? -17.251 12.416 15.429 1.00 89.50 111 HIS A CA 1
ATOM 924 C C . HIS A 1 111 ? -16.655 11.045 15.758 1.00 89.50 111 HIS A C 1
ATOM 926 O O . HIS A 1 111 ? -16.185 10.823 16.873 1.00 89.50 111 HIS A O 1
ATOM 932 N N . LEU A 1 112 ? -16.656 10.133 14.784 1.00 91.00 112 LEU A N 1
ATOM 933 C CA . LEU A 1 112 ? -16.058 8.805 14.936 1.00 91.00 112 LEU A CA 1
ATOM 934 C C . LEU A 1 112 ? -14.525 8.858 14.837 1.00 91.00 112 LEU A C 1
ATOM 936 O O . LEU A 1 112 ? -13.834 8.117 15.532 1.00 91.00 112 LEU A O 1
ATOM 940 N N . PHE A 1 113 ? -13.998 9.739 13.984 1.00 91.69 113 PHE A N 1
ATOM 941 C CA . PHE A 1 113 ? -12.570 9.923 13.740 1.00 91.69 113 PHE A CA 1
ATOM 942 C C . PHE A 1 113 ? -12.075 11.295 14.225 1.00 91.69 113 PHE A C 1
ATOM 944 O O . PHE A 1 113 ? -12.740 12.311 14.020 1.00 91.69 113 PHE A O 1
ATOM 951 N N . GLU A 1 114 ? -10.878 11.346 14.814 1.00 85.75 114 GLU A N 1
ATOM 952 C CA . GLU A 1 114 ? -10.291 12.560 15.396 1.00 85.75 114 GLU A CA 1
ATOM 953 C C . GLU A 1 114 ? -9.487 13.327 14.337 1.00 85.75 114 GLU A C 1
ATOM 955 O O . GLU A 1 114 ? -8.359 12.961 13.998 1.00 85.75 114 GLU A O 1
ATOM 960 N N . LEU A 1 115 ? -10.061 14.412 13.813 1.00 80.44 115 LEU A N 1
ATOM 961 C CA . LEU A 1 115 ? -9.497 15.144 12.672 1.00 80.44 115 LEU A CA 1
ATOM 962 C C . LEU A 1 115 ? -8.286 16.020 13.026 1.00 80.44 115 LEU A C 1
ATOM 964 O O . LEU A 1 115 ? -7.479 16.321 12.149 1.00 80.44 115 LEU A O 1
ATOM 968 N N . ASN A 1 116 ? -8.098 16.409 14.290 1.00 81.75 116 ASN A N 1
ATOM 969 C CA . ASN A 1 116 ? -6.968 17.272 14.657 1.00 81.75 116 ASN A CA 1
ATOM 970 C C . ASN A 1 116 ? -5.618 16.563 14.486 1.00 81.75 116 ASN A C 1
ATOM 972 O O . ASN A 1 116 ? -4.629 17.166 14.076 1.00 81.75 116 ASN A O 1
ATOM 976 N N . GLN A 1 117 ? -5.573 15.265 14.789 1.00 82.06 117 GLN A N 1
ATOM 977 C CA . GLN A 1 117 ? -4.355 14.466 14.641 1.00 82.06 117 GLN A CA 1
ATOM 978 C C . GLN A 1 117 ? -4.094 14.086 13.184 1.00 82.06 117 GLN A C 1
ATOM 980 O O . GLN A 1 117 ? -2.937 13.915 12.806 1.00 82.06 117 GLN A O 1
ATOM 985 N N . LEU A 1 118 ? -5.153 14.012 12.373 1.00 87.56 118 LEU A N 1
ATOM 986 C CA . LEU A 1 118 ? -5.062 13.729 10.947 1.00 87.56 118 LEU A CA 1
ATOM 987 C C . LEU A 1 118 ? -4.164 14.752 10.238 1.00 87.56 118 LEU A C 1
ATOM 989 O O . LEU A 1 118 ? -3.253 14.345 9.533 1.00 87.56 118 LEU A O 1
ATOM 993 N N . LEU A 1 119 ? -4.339 16.056 10.479 1.00 86.88 119 LEU A N 1
ATOM 994 C CA . LEU A 1 119 ? -3.547 17.099 9.805 1.00 86.88 119 LEU A CA 1
ATOM 995 C C . LEU A 1 119 ? -2.034 16.943 10.014 1.00 86.88 119 LEU A C 1
ATOM 997 O O . LEU A 1 119 ? -1.268 17.018 9.058 1.00 86.88 119 LEU A O 1
ATOM 1001 N N . LEU A 1 120 ? -1.599 16.697 11.253 1.00 90.19 120 LEU A N 1
ATOM 1002 C CA . LEU A 1 120 ? -0.176 16.529 11.569 1.00 90.19 120 LEU A CA 1
ATOM 1003 C C . LEU A 1 120 ? 0.417 15.293 10.890 1.00 90.19 120 LEU A C 1
ATOM 1005 O O . LEU A 1 120 ? 1.553 15.320 10.424 1.00 90.19 120 LEU A O 1
ATOM 1009 N N . ILE A 1 121 ? -0.360 14.215 10.834 1.00 92.62 121 ILE A N 1
ATOM 1010 C CA . ILE A 1 121 ? 0.062 12.962 10.217 1.00 92.62 121 ILE A CA 1
ATOM 1011 C C . ILE A 1 121 ? 0.101 13.103 8.691 1.00 92.62 121 ILE A C 1
ATOM 1013 O O . ILE A 1 121 ? 1.054 12.645 8.073 1.00 92.62 121 ILE A O 1
ATOM 1017 N N . LEU A 1 122 ? -0.858 13.803 8.086 1.00 89.56 122 LEU A N 1
ATOM 1018 C CA . LEU A 1 122 ? -0.846 14.091 6.651 1.00 89.56 122 LEU A CA 1
ATOM 1019 C C . LEU A 1 122 ? 0.357 14.937 6.248 1.00 89.56 122 LEU A C 1
ATOM 1021 O O . LEU A 1 122 ? 1.011 14.620 5.266 1.00 89.56 122 LEU A O 1
ATOM 1025 N N . ILE A 1 123 ? 0.700 15.970 7.022 1.00 91.00 123 ILE A N 1
ATOM 1026 C CA . ILE A 1 123 ? 1.905 16.773 6.759 1.00 91.00 123 ILE A CA 1
ATOM 1027 C C . ILE A 1 123 ? 3.167 15.899 6.789 1.00 91.00 123 ILE A C 1
ATOM 1029 O O . ILE A 1 123 ? 4.104 16.149 6.038 1.00 91.00 123 ILE A O 1
ATOM 1033 N N . LYS A 1 124 ? 3.199 14.875 7.651 1.00 94.88 124 LYS A N 1
ATOM 1034 C CA . LYS A 1 124 ? 4.330 13.947 7.763 1.00 94.88 124 LYS A CA 1
ATOM 1035 C C . LYS A 1 124 ? 4.404 12.952 6.601 1.00 94.88 124 LYS A C 1
ATOM 1037 O O . LYS A 1 124 ? 5.515 12.629 6.185 1.00 94.88 124 LYS A O 1
ATOM 1042 N N . TRP A 1 125 ? 3.264 12.432 6.146 1.00 95.62 125 TRP A N 1
ATOM 1043 C CA . TRP A 1 125 ? 3.221 11.283 5.235 1.00 95.62 125 TRP A CA 1
ATOM 1044 C C . TRP A 1 125 ? 2.868 11.609 3.793 1.00 95.62 125 TRP A C 1
ATOM 1046 O O . TRP A 1 125 ? 3.270 10.849 2.933 1.00 95.62 125 TRP A O 1
ATOM 1056 N N . ASN A 1 126 ? 2.185 12.715 3.502 1.00 90.44 126 ASN A N 1
ATOM 1057 C CA . ASN A 1 126 ? 1.731 13.021 2.146 1.00 90.44 126 ASN A CA 1
ATOM 1058 C C . ASN A 1 126 ? 2.913 13.143 1.167 1.00 90.44 126 ASN A C 1
ATOM 1060 O O . ASN A 1 126 ? 3.653 14.129 1.199 1.00 90.44 126 ASN A O 1
ATOM 1064 N N . GLY A 1 127 ? 3.079 12.144 0.299 1.00 91.44 127 GLY A N 1
ATOM 1065 C CA . GLY A 1 127 ? 4.212 12.011 -0.614 1.00 91.44 127 GLY A CA 1
ATOM 1066 C C . GLY A 1 127 ? 5.515 11.529 0.033 1.00 91.44 127 GLY A C 1
ATOM 1067 O O . GLY A 1 127 ? 6.579 11.679 -0.563 1.00 91.44 127 GLY A O 1
ATOM 1068 N N . LYS A 1 128 ? 5.461 10.965 1.244 1.00 95.69 128 LYS A N 1
ATOM 1069 C CA . LYS A 1 128 ? 6.604 10.352 1.930 1.00 95.69 128 LYS A CA 1
ATOM 1070 C C . LYS A 1 128 ? 6.451 8.835 1.935 1.00 95.69 128 LYS A C 1
ATOM 1072 O O . LYS A 1 128 ? 5.544 8.284 2.556 1.00 95.69 128 LYS A O 1
ATOM 1077 N N . LEU A 1 129 ? 7.422 8.153 1.341 1.00 96.50 129 LEU A N 1
ATOM 1078 C CA . LEU A 1 129 ? 7.514 6.698 1.380 1.00 96.50 129 LEU A CA 1
ATOM 1079 C C . LEU A 1 129 ? 8.318 6.234 2.603 1.00 96.50 129 LEU A C 1
ATOM 1081 O O . LEU A 1 129 ? 9.374 6.781 2.927 1.00 96.50 129 LEU A O 1
ATOM 1085 N N . ALA A 1 130 ? 7.816 5.221 3.299 1.00 96.06 130 ALA A N 1
ATOM 1086 C CA . ALA A 1 130 ? 8.493 4.552 4.395 1.00 96.06 130 ALA A CA 1
ATOM 1087 C C . ALA A 1 130 ? 9.479 3.534 3.820 1.00 96.06 130 ALA A C 1
ATOM 1089 O O . ALA A 1 130 ? 9.114 2.400 3.542 1.00 96.06 130 ALA A O 1
ATOM 1090 N N . THR A 1 131 ? 10.731 3.941 3.634 1.00 92.94 131 THR A N 1
ATOM 1091 C CA . THR A 1 131 ? 11.771 3.098 3.024 1.00 92.94 131 THR A CA 1
ATOM 1092 C C . THR A 1 131 ? 12.621 2.345 4.045 1.00 92.94 131 THR A C 1
ATOM 1094 O O . THR A 1 131 ? 13.396 1.478 3.662 1.00 92.94 131 THR A O 1
ATOM 1097 N N . TYR A 1 132 ? 12.457 2.619 5.342 1.00 93.19 132 TYR A N 1
ATOM 1098 C CA . TYR A 1 1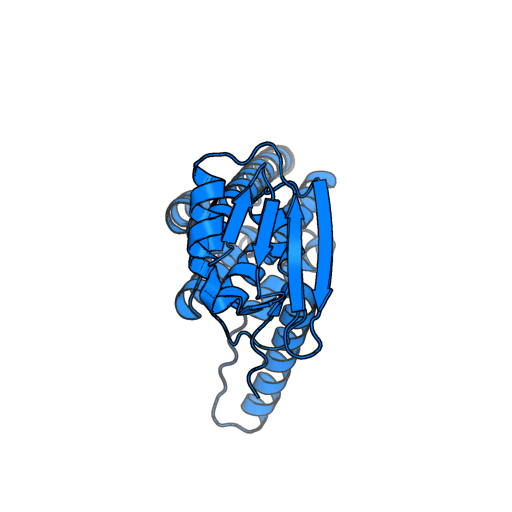32 ? 13.193 1.965 6.427 1.00 93.19 132 TYR A CA 1
ATOM 1099 C C . TYR A 1 132 ? 12.253 1.492 7.536 1.00 93.19 132 TYR A C 1
ATOM 1101 O O . TYR A 1 132 ? 11.186 2.067 7.752 1.00 93.19 132 TYR A O 1
ATOM 1109 N N . GLU A 1 133 ? 12.689 0.502 8.317 1.00 92.00 133 GLU A N 1
ATOM 1110 C CA . GLU A 1 133 ? 11.892 -0.082 9.404 1.00 92.00 133 GLU A CA 1
ATOM 1111 C C . GLU A 1 133 ? 11.418 0.964 10.432 1.00 92.00 133 GLU A C 1
ATOM 1113 O O . GLU A 1 133 ? 10.293 0.892 10.930 1.00 92.00 133 GLU A O 1
ATOM 1118 N N . SER A 1 134 ? 12.252 1.954 10.766 1.00 93.62 134 SER A N 1
ATOM 1119 C CA . SER A 1 134 ? 11.874 3.019 11.703 1.00 93.62 134 SER A CA 1
ATOM 1120 C C . SER A 1 134 ? 10.744 3.887 11.159 1.00 93.62 134 SER A C 1
ATOM 1122 O O . SER A 1 134 ? 9.774 4.130 11.875 1.00 93.62 134 SER A O 1
ATOM 1124 N N . ASP A 1 135 ? 10.839 4.307 9.894 1.00 95.00 135 ASP A N 1
ATOM 1125 C CA . ASP A 1 135 ? 9.787 5.074 9.226 1.00 95.00 135 ASP A CA 1
ATOM 1126 C C . ASP A 1 135 ? 8.515 4.238 9.094 1.00 95.00 135 ASP A C 1
ATOM 1128 O O . ASP A 1 135 ? 7.424 4.711 9.399 1.00 95.00 135 ASP A O 1
ATOM 1132 N N . PHE A 1 136 ? 8.649 2.967 8.722 1.00 95.69 136 PHE A N 1
ATOM 1133 C CA . PHE A 1 136 ? 7.522 2.054 8.604 1.00 95.69 136 PHE A CA 1
ATOM 1134 C C . PHE A 1 136 ? 6.787 1.879 9.939 1.00 95.69 136 PHE A C 1
ATOM 1136 O O . PHE A 1 136 ? 5.567 2.016 10.012 1.00 95.69 136 PHE A O 1
ATOM 1143 N N . ASN A 1 137 ? 7.514 1.650 11.032 1.00 94.94 137 ASN A N 1
ATOM 1144 C CA . ASN A 1 137 ? 6.919 1.559 12.364 1.00 94.94 137 ASN A CA 1
ATOM 1145 C C . ASN A 1 137 ? 6.201 2.852 12.769 1.00 94.94 137 ASN A C 1
ATOM 1147 O O . ASN A 1 137 ? 5.130 2.808 13.383 1.00 94.94 137 ASN A O 1
ATOM 1151 N N . ASP A 1 138 ? 6.779 3.998 12.431 1.00 96.19 138 ASP A N 1
ATOM 1152 C CA . ASP A 1 138 ? 6.168 5.304 12.636 1.00 96.19 138 ASP A CA 1
ATOM 1153 C C . ASP A 1 138 ? 4.866 5.455 11.837 1.00 96.19 138 ASP A C 1
ATOM 1155 O O . ASP A 1 138 ? 3.844 5.837 12.412 1.00 96.19 138 ASP A O 1
ATOM 1159 N N . PHE A 1 139 ? 4.871 5.075 10.556 1.00 97.25 139 PHE A N 1
ATOM 1160 C CA . PHE A 1 139 ? 3.696 5.073 9.684 1.00 97.25 139 PHE A CA 1
ATOM 1161 C C . PHE A 1 139 ? 2.576 4.207 10.266 1.00 97.25 139 PHE A C 1
ATOM 1163 O O . PHE A 1 139 ? 1.443 4.661 10.420 1.00 97.25 139 PHE A O 1
ATOM 1170 N N . ILE A 1 140 ? 2.897 2.979 10.683 1.00 97.00 140 ILE A N 1
ATOM 1171 C CA . ILE A 1 140 ? 1.937 2.049 11.291 1.00 97.00 140 ILE A CA 1
ATOM 1172 C C . ILE A 1 140 ? 1.318 2.628 12.568 1.00 97.00 140 ILE A C 1
ATOM 1174 O O . ILE A 1 140 ? 0.114 2.478 12.808 1.00 97.00 140 ILE A O 1
ATOM 1178 N N . ASN A 1 141 ? 2.117 3.291 13.407 1.00 95.50 141 ASN A N 1
ATOM 1179 C CA . ASN A 1 141 ? 1.612 3.919 14.626 1.00 95.50 141 ASN A CA 1
ATOM 1180 C C . ASN A 1 141 ? 0.679 5.093 14.317 1.00 95.50 141 ASN A C 1
ATOM 1182 O O . ASN A 1 141 ? -0.377 5.201 14.949 1.00 95.50 141 ASN A O 1
ATOM 1186 N N . ASP A 1 142 ? 1.043 5.927 13.346 1.00 95.88 142 ASP A N 1
ATOM 1187 C CA . ASP A 1 142 ? 0.251 7.074 12.910 1.00 95.88 142 ASP A CA 1
ATOM 1188 C C . ASP A 1 142 ? -1.074 6.630 12.259 1.00 95.88 142 ASP A C 1
ATOM 1190 O O . ASP A 1 142 ? -2.148 7.105 12.644 1.00 95.88 142 ASP A O 1
ATOM 1194 N N . LEU A 1 143 ? -1.048 5.626 11.379 1.00 95.56 143 LEU A N 1
ATOM 1195 C CA . LEU A 1 143 ? -2.254 5.054 10.773 1.00 95.56 143 LEU A CA 1
ATOM 1196 C C . LEU A 1 143 ? -3.172 4.411 11.828 1.00 95.56 143 LEU A C 1
ATOM 1198 O O . LEU A 1 143 ? -4.385 4.634 11.845 1.00 95.56 143 LEU A O 1
ATOM 1202 N N . ASN A 1 144 ? -2.604 3.667 12.786 1.00 94.81 144 ASN A N 1
ATOM 1203 C CA . ASN A 1 144 ? -3.364 3.109 13.910 1.00 94.81 144 ASN A CA 1
ATOM 1204 C C . ASN A 1 144 ? -3.979 4.208 14.790 1.00 94.81 144 ASN A C 1
ATOM 1206 O O . ASN A 1 144 ? -5.054 4.003 15.362 1.00 94.81 144 ASN A O 1
ATOM 1210 N N . ARG A 1 145 ? -3.317 5.362 14.909 1.00 93.06 145 ARG A N 1
ATOM 1211 C CA . ARG A 1 145 ? -3.816 6.507 15.669 1.00 93.06 145 ARG A CA 1
ATOM 1212 C C . ARG A 1 145 ? -5.047 7.124 15.006 1.00 93.06 145 ARG A C 1
ATOM 1214 O O . ARG A 1 145 ? -6.053 7.261 15.696 1.00 93.06 145 ARG A O 1
ATOM 1221 N N . ILE A 1 146 ? -4.991 7.395 13.700 1.00 93.44 146 ILE A N 1
ATOM 1222 C CA . ILE A 1 146 ? -6.105 8.001 12.946 1.00 93.44 146 ILE A CA 1
ATOM 1223 C C . ILE A 1 146 ? -7.301 7.063 12.835 1.00 93.44 146 ILE A C 1
ATOM 1225 O O . ILE A 1 146 ? -8.440 7.497 12.966 1.00 93.44 146 ILE A O 1
ATOM 1229 N N . VAL A 1 147 ? -7.071 5.781 12.549 1.00 92.94 147 VAL A N 1
ATOM 1230 C CA . VAL A 1 147 ? -8.193 4.897 12.216 1.00 92.94 147 VAL A CA 1
ATOM 1231 C C . VAL A 1 147 ? -8.730 4.206 13.459 1.00 92.94 147 VAL A C 1
ATOM 1233 O O . VAL A 1 147 ? -9.920 4.266 13.759 1.00 92.94 147 VAL A O 1
ATOM 1236 N N . ARG A 1 148 ? -7.852 3.553 14.227 1.00 93.19 148 ARG A N 1
ATOM 1237 C CA . ARG A 1 148 ? -8.293 2.689 15.327 1.00 93.19 148 ARG A CA 1
ATOM 1238 C C . ARG A 1 148 ? -8.478 3.461 16.617 1.00 93.19 148 ARG A C 1
ATOM 1240 O O . ARG A 1 148 ? -9.521 3.342 17.253 1.00 93.19 148 ARG A O 1
ATOM 1247 N N . LEU A 1 149 ? -7.469 4.222 17.039 1.00 91.38 149 LEU A N 1
ATOM 1248 C CA . LEU A 1 149 ? -7.536 4.924 18.323 1.00 91.38 149 LEU A CA 1
ATOM 1249 C C . LEU A 1 149 ? -8.556 6.056 18.315 1.00 91.38 149 LEU A C 1
ATOM 1251 O O . LEU A 1 149 ? -9.158 6.290 19.358 1.00 91.38 149 LEU A O 1
ATOM 1255 N N . SER A 1 150 ? -8.798 6.696 17.171 1.00 90.69 150 SER A N 1
ATOM 1256 C CA . SER A 1 150 ? -9.873 7.679 17.060 1.00 90.69 150 SER A CA 1
ATOM 1257 C C . SER A 1 150 ? -11.258 7.089 17.318 1.00 90.69 150 SER A C 1
ATOM 1259 O O . SER A 1 150 ? -12.074 7.738 17.957 1.00 90.69 150 SER A O 1
ATOM 1261 N N . CYS A 1 151 ? -11.487 5.819 16.971 1.00 91.00 151 CYS A N 1
ATOM 1262 C CA . CYS A 1 151 ? -12.735 5.116 17.273 1.00 91.00 151 CYS A CA 1
ATOM 1263 C C . CYS A 1 151 ? -12.876 4.711 18.757 1.00 91.00 151 CYS A C 1
ATOM 1265 O O . CYS A 1 151 ? -13.652 3.801 19.064 1.00 91.00 151 CYS A O 1
ATOM 1267 N N . LYS A 1 152 ? -12.106 5.296 19.687 1.00 90.56 152 LYS A N 1
ATOM 1268 C CA . LYS A 1 152 ? -12.226 5.034 21.128 1.00 90.56 152 LYS A CA 1
ATOM 1269 C C . LYS A 1 152 ? -12.874 6.197 21.864 1.00 90.56 152 LYS A C 1
ATOM 1271 O O . LYS A 1 152 ? -12.364 7.310 21.853 1.00 90.56 152 LYS A O 1
ATOM 1276 N N . TYR A 1 153 ? -13.891 5.880 22.655 1.00 83.69 15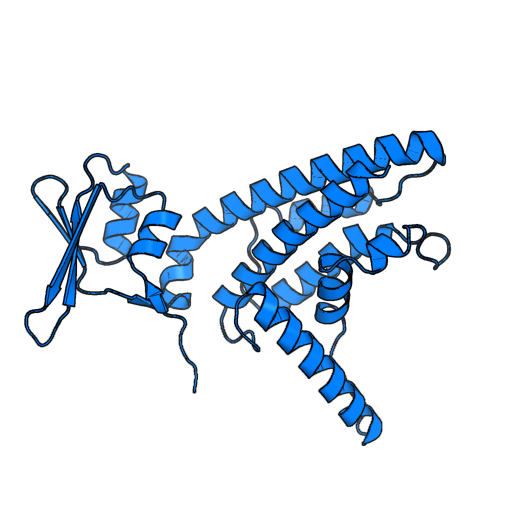3 TYR A N 1
ATOM 1277 C CA . TYR A 1 153 ? -14.515 6.796 23.602 1.00 83.69 153 TYR A CA 1
ATOM 1278 C C . TYR A 1 153 ? -14.449 6.201 25.014 1.00 83.69 153 TYR A C 1
ATOM 1280 O O . TYR A 1 153 ? -14.790 5.036 25.222 1.00 83.69 153 TYR A O 1
ATOM 1288 N N . HIS A 1 154 ? -13.918 6.959 25.981 1.00 84.81 154 HIS A N 1
ATOM 1289 C CA . HIS A 1 154 ? -13.650 6.490 27.354 1.00 84.81 154 HIS A CA 1
ATOM 1290 C C . HIS A 1 154 ? -12.975 5.103 27.433 1.00 84.81 154 HIS A C 1
ATOM 1292 O O . HIS A 1 154 ? -13.320 4.253 28.253 1.00 84.81 154 HIS A O 1
ATOM 1298 N N . GLY A 1 155 ? -12.003 4.858 26.549 1.00 84.69 155 GLY A N 1
ATOM 1299 C CA . GLY A 1 155 ? -11.216 3.622 26.518 1.00 84.69 155 GLY A CA 1
ATOM 1300 C C . GLY A 1 155 ? -11.884 2.430 25.823 1.00 84.69 155 GLY A C 1
ATOM 1301 O O . GLY A 1 155 ? -11.215 1.413 25.628 1.00 84.69 155 GLY A O 1
ATOM 1302 N N . LYS A 1 156 ? -13.145 2.550 25.393 1.00 88.38 156 LYS A N 1
ATOM 1303 C CA . LYS A 1 156 ? -13.875 1.512 24.653 1.00 88.38 156 LYS A CA 1
ATOM 1304 C C . LYS A 1 156 ? -13.987 1.879 23.181 1.00 88.38 156 LYS A C 1
ATOM 1306 O O . LYS A 1 156 ? -14.147 3.049 22.851 1.00 88.38 156 LYS A O 1
ATOM 1311 N N . PHE A 1 157 ? -13.893 0.883 22.304 1.00 91.12 157 PHE A N 1
ATOM 1312 C CA . PHE A 1 157 ? -14.186 1.099 20.893 1.00 91.12 157 PHE A CA 1
ATOM 1313 C C . PHE A 1 157 ? -15.693 1.299 20.710 1.00 91.12 157 PHE A C 1
ATOM 1315 O O . PHE A 1 157 ? -16.480 0.534 21.261 1.00 91.12 157 PHE A O 1
ATOM 1322 N N . ILE A 1 158 ? -16.058 2.340 19.968 1.00 89.00 158 ILE A N 1
ATOM 1323 C CA . ILE A 1 158 ? -17.449 2.737 19.685 1.00 89.00 158 ILE A CA 1
ATOM 1324 C C . ILE A 1 158 ? -17.905 2.364 18.271 1.00 89.00 158 ILE A C 1
ATOM 1326 O O . ILE A 1 158 ? -19.069 2.537 17.936 1.00 89.00 158 ILE A O 1
ATOM 1330 N N . ILE A 1 159 ? -16.992 1.848 17.448 1.00 89.12 159 ILE A N 1
ATOM 1331 C CA . ILE A 1 159 ? -17.311 1.295 16.132 1.00 89.12 159 ILE A CA 1
ATOM 1332 C C . ILE A 1 159 ? -17.953 -0.095 16.275 1.00 89.12 159 ILE A C 1
ATOM 1334 O O . ILE A 1 159 ? -17.658 -0.811 17.232 1.00 89.12 159 ILE A O 1
ATOM 1338 N N . ASP A 1 160 ? -18.811 -0.482 15.330 1.00 86.69 160 ASP A N 1
ATOM 1339 C CA . ASP A 1 160 ? -19.469 -1.794 15.330 1.00 86.69 160 ASP A CA 1
ATOM 1340 C C . ASP A 1 160 ? -18.455 -2.959 15.287 1.00 86.69 160 ASP A C 1
ATOM 1342 O O . ASP A 1 160 ? -17.384 -2.873 14.675 1.00 86.69 160 ASP A O 1
ATOM 1346 N N . GLU A 1 161 ? -18.788 -4.069 15.950 1.00 86.31 161 GLU A N 1
ATOM 1347 C CA . GLU A 1 161 ? -17.918 -5.244 16.055 1.00 86.31 161 GLU A CA 1
ATOM 1348 C C . GLU A 1 161 ? -17.635 -5.896 14.690 1.00 86.31 161 GLU A C 1
ATOM 1350 O O . GLU A 1 161 ? -16.536 -6.417 14.470 1.00 86.31 161 GLU A O 1
ATOM 1355 N N . SER A 1 162 ? -18.571 -5.820 13.739 1.00 86.62 162 SER A N 1
ATOM 1356 C CA . SER A 1 162 ? -18.358 -6.283 12.362 1.00 86.62 162 SER A CA 1
ATOM 1357 C C . SER A 1 162 ? -17.152 -5.595 11.708 1.00 86.62 162 SER A C 1
ATOM 1359 O O . SER A 1 162 ? -16.327 -6.265 11.084 1.00 86.62 162 SER A O 1
ATOM 1361 N N . TYR A 1 163 ? -16.951 -4.300 11.960 1.00 89.12 163 TYR A N 1
ATOM 1362 C CA . TYR A 1 163 ? -15.803 -3.533 11.465 1.00 89.12 163 TYR A CA 1
ATOM 1363 C C . TYR A 1 163 ? -14.512 -3.821 12.219 1.00 89.12 163 TYR A C 1
ATOM 1365 O O . TYR A 1 163 ? -13.436 -3.817 11.623 1.00 89.12 163 TYR A O 1
ATOM 1373 N N . MET A 1 164 ? -14.588 -4.163 13.507 1.00 88.81 164 MET A N 1
ATOM 1374 C CA . MET A 1 164 ? -13.412 -4.664 14.230 1.00 88.81 164 MET A CA 1
ATOM 1375 C C . MET A 1 164 ? -12.923 -6.012 13.681 1.00 88.81 164 MET A C 1
ATOM 1377 O O . MET A 1 164 ? -11.765 -6.394 13.882 1.00 88.81 164 MET A O 1
ATOM 1381 N N . ASN A 1 165 ? -13.800 -6.735 12.984 1.00 89.88 165 ASN A N 1
ATOM 1382 C CA . ASN A 1 165 ? -13.493 -7.993 12.322 1.00 89.88 165 ASN A CA 1
ATOM 1383 C C . ASN A 1 165 ? -13.033 -7.834 10.864 1.00 89.88 165 ASN A C 1
ATOM 1385 O O . ASN A 1 165 ? -12.577 -8.823 10.283 1.00 89.88 165 ASN A O 1
ATOM 1389 N N . HIS A 1 166 ? -13.086 -6.619 10.309 1.00 94.31 166 HIS A N 1
ATOM 1390 C CA . HIS A 1 166 ? -12.619 -6.322 8.958 1.00 94.31 166 HIS A CA 1
ATOM 1391 C C . HIS A 1 166 ? -11.118 -6.655 8.796 1.00 94.31 166 HIS A C 1
ATOM 1393 O O . HIS A 1 166 ? -10.343 -6.400 9.731 1.00 94.31 166 HIS A O 1
ATOM 1399 N N . PRO A 1 167 ? -10.677 -7.193 7.636 1.00 93.94 167 PRO A N 1
ATOM 1400 C CA . PRO A 1 167 ? -9.277 -7.551 7.382 1.00 93.94 167 PRO A CA 1
ATOM 1401 C C . PRO A 1 167 ? -8.287 -6.440 7.748 1.00 93.94 167 PRO A C 1
ATOM 1403 O O . PRO A 1 167 ? -7.484 -6.635 8.661 1.00 93.94 167 PRO A O 1
ATOM 1406 N N . PHE A 1 168 ? -8.453 -5.242 7.176 1.00 96.38 168 PHE A N 1
ATOM 1407 C CA . PHE A 1 168 ? -7.624 -4.067 7.476 1.00 96.38 168 PHE A CA 1
ATOM 1408 C C . PHE A 1 168 ? -7.454 -3.795 8.981 1.00 96.38 168 PHE A C 1
ATOM 1410 O O . PHE A 1 168 ? -6.343 -3.596 9.476 1.00 96.38 168 PHE A O 1
ATOM 1417 N N . TRP A 1 169 ? -8.552 -3.819 9.749 1.00 95.12 169 TRP A N 1
ATOM 1418 C CA . TRP A 1 169 ? -8.511 -3.523 11.183 1.00 95.12 169 TRP A CA 1
ATOM 1419 C C . TRP A 1 169 ? -7.621 -4.515 11.939 1.00 95.12 169 TRP A C 1
ATOM 1421 O O . TRP A 1 169 ? -6.869 -4.134 12.844 1.00 95.12 169 TRP A O 1
ATOM 1431 N N . ARG A 1 170 ? -7.703 -5.798 11.568 1.00 93.62 170 ARG A N 1
ATOM 1432 C CA . ARG A 1 170 ? -6.918 -6.889 12.159 1.00 93.62 170 ARG A CA 1
ATOM 1433 C C . ARG A 1 170 ? -5.470 -6.878 11.681 1.00 93.62 170 ARG A C 1
ATOM 1435 O O . ARG A 1 170 ? -4.579 -7.125 12.497 1.00 93.62 170 ARG A O 1
ATOM 1442 N N . GLU A 1 171 ? -5.237 -6.586 10.407 1.00 95.19 171 GLU A N 1
ATOM 1443 C CA . GLU A 1 171 ? -3.908 -6.441 9.803 1.00 95.19 171 GLU A CA 1
ATOM 1444 C C . GLU A 1 171 ? -3.129 -5.342 10.522 1.00 95.19 171 GLU A C 1
ATOM 1446 O O . GLU A 1 171 ? -2.105 -5.623 11.149 1.00 95.19 171 GLU A O 1
ATOM 1451 N N . LEU A 1 172 ? -3.684 -4.129 10.579 1.00 96.00 172 LEU A N 1
ATOM 1452 C CA . LEU A 1 172 ? -3.060 -2.989 11.247 1.00 96.00 172 LEU A CA 1
ATOM 1453 C C . LEU A 1 172 ? -2.799 -3.264 12.734 1.00 96.00 172 LEU A C 1
ATOM 1455 O O . LEU A 1 172 ? -1.740 -2.928 13.264 1.00 96.00 172 LEU A O 1
ATOM 1459 N N . ALA A 1 173 ? -3.737 -3.926 13.421 1.00 93.12 173 ALA A N 1
ATOM 1460 C CA . ALA A 1 173 ? -3.543 -4.353 14.806 1.00 93.12 173 ALA A CA 1
ATOM 1461 C C . ALA A 1 173 ? -2.365 -5.313 14.980 1.00 93.12 173 ALA A C 1
ATOM 1463 O O . ALA A 1 173 ? -1.649 -5.237 15.978 1.00 93.12 173 ALA A O 1
ATOM 1464 N N . THR A 1 174 ? -2.214 -6.239 14.039 1.00 94.06 174 THR A N 1
ATOM 1465 C CA . THR A 1 174 ? -1.205 -7.293 14.080 1.00 94.06 174 THR A CA 1
ATOM 1466 C C . THR A 1 174 ? 0.177 -6.725 13.791 1.00 94.06 174 THR A C 1
ATOM 1468 O O . THR A 1 174 ? 1.100 -6.989 14.558 1.00 94.06 174 THR A O 1
ATOM 1471 N N . ILE A 1 175 ? 0.306 -5.881 12.765 1.00 93.62 175 ILE A N 1
ATOM 1472 C CA . ILE A 1 175 ? 1.572 -5.222 12.413 1.00 93.62 175 ILE A CA 1
ATOM 1473 C C . ILE A 1 175 ? 2.017 -4.287 13.544 1.00 93.62 175 ILE A C 1
ATOM 1475 O O . ILE A 1 175 ? 3.160 -4.334 13.981 1.00 93.62 175 ILE A O 1
ATOM 1479 N N . ARG A 1 176 ? 1.096 -3.505 14.119 1.00 91.38 176 ARG A N 1
ATOM 1480 C CA . ARG A 1 176 ? 1.413 -2.576 15.217 1.00 91.38 176 ARG A CA 1
ATOM 1481 C C . ARG A 1 176 ? 1.859 -3.271 16.511 1.00 91.38 176 ARG A C 1
ATOM 1483 O O . ARG A 1 176 ? 2.487 -2.643 17.366 1.00 91.38 176 ARG A O 1
ATOM 1490 N N . ASN A 1 177 ? 1.493 -4.536 16.723 1.00 83.12 177 ASN A N 1
ATOM 1491 C CA . ASN A 1 177 ? 1.869 -5.258 17.936 1.00 83.12 177 ASN A CA 1
ATOM 1492 C C . ASN A 1 177 ? 3.362 -5.582 17.923 1.00 83.12 177 ASN A C 1
ATOM 1494 O O . ASN A 1 177 ? 3.804 -6.529 17.282 1.00 83.12 177 ASN A O 1
ATOM 1498 N N . LYS A 1 178 ? 4.124 -4.813 18.698 1.00 69.25 178 LYS A N 1
ATOM 1499 C CA .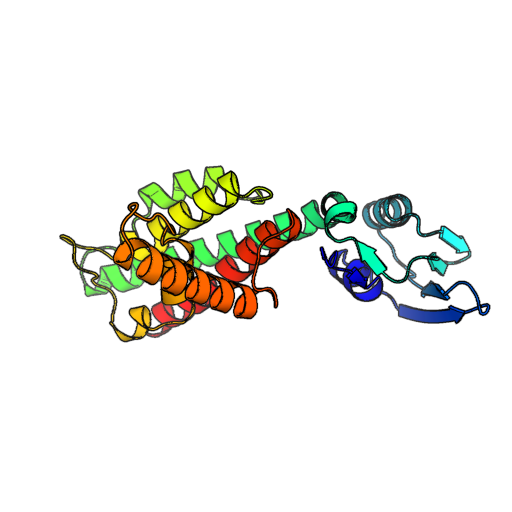 LYS A 1 178 ? 5.558 -5.024 18.868 1.00 69.25 178 LYS A CA 1
ATOM 1500 C C . LYS A 1 178 ? 5.843 -6.416 19.448 1.00 69.25 178 LYS A C 1
ATOM 1502 O O . LYS A 1 178 ? 5.210 -6.838 20.415 1.00 69.25 178 LYS A O 1
ATOM 1507 N N . THR A 1 179 ? 6.840 -7.096 18.899 1.00 65.12 179 THR A N 1
ATOM 1508 C CA . THR A 1 179 ? 7.229 -8.480 19.225 1.00 65.12 179 THR A CA 1
ATOM 1509 C C . THR A 1 179 ? 8.212 -8.574 20.405 1.00 65.12 179 THR A C 1
ATOM 1511 O O . THR A 1 179 ? 8.997 -9.518 20.506 1.00 65.12 179 THR A O 1
ATOM 1514 N N . PHE A 1 180 ? 8.169 -7.613 21.339 1.00 58.34 180 PHE A N 1
ATOM 1515 C CA . PHE A 1 180 ? 9.043 -7.610 22.518 1.00 58.34 180 PHE A CA 1
ATOM 1516 C C . PHE A 1 180 ? 8.715 -8.768 23.466 1.00 58.34 180 PHE A C 1
ATOM 1518 O O . PHE A 1 180 ? 7.550 -9.071 23.730 1.00 58.34 180 PHE A O 1
ATOM 1525 N N . HIS A 1 181 ? 9.757 -9.387 24.020 1.00 60.97 181 HIS A N 1
ATOM 1526 C CA . HIS A 1 181 ? 9.646 -10.466 24.995 1.00 60.97 181 HIS A CA 1
ATOM 1527 C C . HIS A 1 181 ? 10.437 -10.141 26.263 1.00 60.97 181 HIS A C 1
ATOM 1529 O O . HIS A 1 181 ? 11.499 -9.523 26.220 1.00 60.97 181 HIS A O 1
ATOM 1535 N N . HIS A 1 182 ? 9.919 -10.594 27.403 1.00 57.03 182 HIS A N 1
ATOM 1536 C CA . HIS A 1 182 ? 10.720 -10.776 28.610 1.00 57.03 182 HIS A CA 1
ATOM 1537 C C . HIS A 1 182 ? 11.502 -12.091 28.488 1.00 57.03 182 HIS A C 1
ATOM 1539 O O . HIS A 1 182 ? 11.061 -12.996 27.780 1.00 57.03 182 HIS A O 1
ATOM 1545 N N . SER A 1 183 ? 12.626 -12.226 29.195 1.00 69.19 183 SER A N 1
ATOM 1546 C CA . SER A 1 183 ? 13.529 -13.394 29.170 1.00 69.19 183 SER A CA 1
ATOM 1547 C C . SER A 1 183 ? 12.934 -14.691 29.754 1.00 69.19 183 SER A C 1
ATOM 1549 O O . SER A 1 183 ? 13.662 -15.604 30.134 1.00 69.19 183 SER A O 1
ATOM 1551 N N . THR A 1 184 ? 11.606 -14.795 29.832 1.00 81.06 184 THR A N 1
ATOM 1552 C CA . THR A 1 184 ? 10.887 -15.989 30.275 1.00 81.06 184 THR A CA 1
ATOM 1553 C C . THR A 1 184 ? 10.495 -16.861 29.084 1.00 81.06 184 THR A C 1
ATOM 1555 O O . THR A 1 184 ? 10.174 -16.369 28.000 1.00 81.06 184 THR A O 1
ATOM 1558 N N . GLU A 1 185 ? 10.450 -18.177 29.292 1.00 80.44 185 GLU A N 1
ATOM 1559 C CA . GLU A 1 185 ? 10.049 -19.143 28.259 1.00 80.44 185 GLU A CA 1
ATOM 1560 C C . GLU A 1 185 ? 8.629 -18.866 27.721 1.00 80.44 185 GLU A C 1
ATOM 1562 O O . GLU A 1 185 ? 8.360 -18.973 26.523 1.00 80.44 185 GLU A O 1
ATOM 1567 N N . GLU A 1 186 ? 7.708 -18.449 28.594 1.00 80.25 186 GLU A N 1
ATOM 1568 C CA . GLU A 1 186 ? 6.346 -18.085 28.197 1.00 80.25 186 GLU A CA 1
ATOM 1569 C C . GLU A 1 186 ? 6.305 -16.779 27.384 1.00 80.25 186 GLU A C 1
ATOM 1571 O O . GLU A 1 186 ? 5.531 -16.665 26.429 1.00 80.25 186 GLU A O 1
ATOM 1576 N N . GLY A 1 187 ? 7.165 -15.809 27.720 1.00 79.69 187 GLY A N 1
ATOM 1577 C CA . GLY A 1 187 ? 7.353 -14.584 26.942 1.00 79.69 187 GLY A CA 1
ATOM 1578 C C . GLY A 1 187 ? 7.829 -14.888 25.523 1.00 79.69 187 GLY A C 1
ATOM 1579 O O . GLY A 1 187 ? 7.256 -14.377 24.559 1.00 79.69 187 GLY A O 1
ATOM 1580 N N . TYR A 1 188 ? 8.789 -15.804 25.388 1.00 81.44 188 TYR A N 1
ATOM 1581 C CA . TYR A 1 188 ? 9.274 -16.272 24.091 1.00 81.44 188 TYR A CA 1
ATOM 1582 C C . TYR A 1 188 ? 8.170 -16.955 23.266 1.00 81.44 188 TYR A C 1
ATOM 1584 O O . TYR A 1 188 ? 7.937 -16.582 22.116 1.00 81.44 188 TYR A O 1
ATOM 1592 N N . LYS A 1 189 ? 7.403 -17.888 23.857 1.00 85.00 189 LYS A N 1
ATOM 1593 C CA . LYS A 1 189 ? 6.275 -18.555 23.168 1.00 85.00 189 LYS A CA 1
ATOM 1594 C C . LYS A 1 189 ? 5.232 -17.554 22.654 1.00 85.00 189 LYS A C 1
ATOM 1596 O O . LYS A 1 189 ? 4.706 -17.720 21.550 1.00 85.00 189 LYS A O 1
ATOM 1601 N N . LYS A 1 190 ? 4.934 -16.505 23.431 1.00 84.75 190 LYS A N 1
ATOM 1602 C CA . LYS A 1 190 ? 4.015 -15.430 23.019 1.00 84.75 190 LYS A CA 1
ATOM 1603 C C . LYS A 1 190 ? 4.589 -14.607 21.866 1.00 84.75 190 LYS A C 1
ATOM 1605 O O . LYS A 1 190 ? 3.862 -14.367 20.904 1.00 84.75 190 LYS A O 1
ATOM 1610 N N . ALA A 1 191 ? 5.868 -14.239 21.920 1.00 84.75 191 ALA A N 1
ATOM 1611 C CA . ALA A 1 191 ? 6.522 -13.493 20.847 1.00 84.75 191 ALA A CA 1
ATOM 1612 C C . ALA A 1 191 ? 6.549 -14.277 19.529 1.00 84.75 191 ALA A C 1
ATOM 1614 O O . ALA A 1 191 ? 6.113 -13.748 18.512 1.00 84.75 191 ALA A O 1
ATOM 1615 N N . VAL A 1 192 ? 6.916 -15.563 19.554 1.00 86.75 192 VAL A N 1
ATOM 1616 C CA . VAL A 1 192 ? 6.885 -16.430 18.359 1.00 86.75 192 VAL A CA 1
ATOM 1617 C C . VAL A 1 192 ? 5.486 -16.476 17.735 1.00 86.75 192 VAL A C 1
ATOM 1619 O O . VAL A 1 192 ? 5.338 -16.432 16.516 1.00 86.75 192 VAL A O 1
ATOM 1622 N N . LYS A 1 193 ? 4.428 -16.522 18.554 1.00 89.06 193 LYS A N 1
ATOM 1623 C CA . LYS A 1 193 ? 3.044 -16.494 18.055 1.00 89.06 193 LYS A CA 1
ATOM 1624 C C . LYS A 1 193 ? 2.672 -15.152 17.415 1.00 89.06 193 LYS A C 1
ATOM 1626 O O . LYS A 1 193 ? 1.875 -15.144 16.480 1.00 89.06 193 LYS A O 1
ATOM 1631 N N . LEU A 1 194 ? 3.189 -14.035 17.929 1.00 89.81 194 LEU A N 1
ATOM 1632 C CA . LEU A 1 194 ? 2.968 -12.707 17.348 1.00 89.81 194 LEU A CA 1
ATOM 1633 C C . LEU A 1 194 ? 3.723 -12.546 16.026 1.00 89.81 194 LEU A C 1
ATOM 1635 O O . LEU A 1 194 ? 3.111 -12.119 15.052 1.00 89.81 194 LEU A O 1
ATOM 1639 N N . ILE A 1 195 ? 4.983 -12.981 15.979 1.00 90.06 195 ILE A N 1
ATOM 1640 C CA . ILE A 1 195 ? 5.818 -12.987 14.771 1.00 90.06 195 ILE A CA 1
ATOM 1641 C C . ILE A 1 195 ? 5.117 -13.766 13.650 1.00 90.06 195 ILE A C 1
ATOM 1643 O O . ILE A 1 195 ? 4.815 -13.194 12.611 1.00 90.06 195 ILE A O 1
ATOM 1647 N N . LYS A 1 196 ? 4.673 -15.004 13.913 1.00 91.75 196 LYS A N 1
ATOM 1648 C CA . LYS A 1 196 ? 3.931 -15.816 12.926 1.00 91.75 196 LYS A CA 1
ATOM 1649 C C . LYS A 1 196 ? 2.643 -15.175 12.412 1.00 91.75 196 LYS A C 1
ATOM 1651 O O . LYS A 1 196 ? 2.182 -15.466 11.310 1.00 91.75 196 LYS A O 1
ATOM 1656 N N . ARG A 1 197 ? 1.993 -14.344 13.232 1.00 92.75 197 ARG A N 1
ATOM 1657 C CA . ARG A 1 197 ? 0.798 -13.604 12.806 1.00 92.75 197 ARG A CA 1
ATOM 1658 C C . ARG A 1 197 ? 1.168 -12.439 11.897 1.00 92.75 197 ARG A C 1
ATOM 1660 O O . ARG A 1 197 ? 0.452 -12.228 10.926 1.00 92.75 197 ARG A O 1
ATOM 1667 N N . GLN A 1 198 ? 2.249 -11.720 12.198 1.00 93.19 198 GLN A N 1
ATOM 1668 C CA . GLN A 1 198 ? 2.770 -10.672 11.320 1.00 93.19 198 GLN A CA 1
ATOM 1669 C C . GLN A 1 198 ? 3.230 -11.242 9.982 1.00 93.19 198 GLN A C 1
ATOM 1671 O O . GLN A 1 198 ? 2.777 -10.753 8.956 1.00 93.19 198 GLN A O 1
ATOM 1676 N N . GLU A 1 199 ? 4.006 -12.328 9.991 1.00 93.69 199 GLU A N 1
ATOM 1677 C CA . GLU A 1 199 ? 4.457 -13.020 8.774 1.00 93.69 199 GLU A CA 1
ATOM 1678 C C . GLU A 1 199 ? 3.279 -13.383 7.865 1.00 93.69 199 GLU A C 1
ATOM 1680 O O . GLU A 1 199 ? 3.311 -13.163 6.657 1.00 93.69 199 GLU A O 1
ATOM 1685 N N . LYS A 1 200 ? 2.181 -13.881 8.452 1.00 95.06 200 LYS A N 1
ATOM 1686 C CA . LYS A 1 200 ? 0.962 -14.185 7.698 1.00 95.06 200 LYS A CA 1
ATOM 1687 C C . LYS A 1 200 ? 0.338 -12.937 7.069 1.00 95.06 200 LYS A C 1
ATOM 1689 O O . LYS A 1 200 ? -0.137 -13.024 5.942 1.00 95.06 200 LYS A O 1
ATOM 1694 N N . VAL A 1 201 ? 0.311 -11.813 7.786 1.00 95.12 201 VAL A N 1
ATOM 1695 C CA . VAL A 1 201 ? -0.223 -10.547 7.261 1.00 95.12 201 VAL A CA 1
ATOM 1696 C C . VAL A 1 201 ? 0.654 -10.030 6.124 1.00 95.12 201 VAL A C 1
ATOM 1698 O O . VAL A 1 201 ? 0.130 -9.713 5.063 1.00 95.12 201 VAL A O 1
ATOM 1701 N N . PHE A 1 202 ? 1.977 -10.017 6.287 1.00 94.56 202 PHE A N 1
ATOM 1702 C CA . PHE A 1 202 ? 2.895 -9.615 5.219 1.00 94.56 202 PHE A CA 1
ATOM 1703 C C . PHE A 1 202 ? 2.735 -10.504 3.983 1.00 94.56 202 PHE A C 1
ATOM 1705 O O . PHE A 1 202 ? 2.619 -9.999 2.867 1.00 94.56 202 PHE A O 1
ATOM 1712 N N . LYS A 1 203 ? 2.577 -11.819 4.182 1.00 93.62 203 LYS A N 1
ATOM 1713 C CA . LYS A 1 203 ? 2.375 -12.763 3.080 1.00 93.62 203 LYS A CA 1
ATOM 1714 C C . LYS A 1 203 ? 1.072 -12.509 2.335 1.00 93.62 203 LYS A C 1
ATOM 1716 O O . LYS A 1 203 ? 1.014 -12.693 1.127 1.00 93.62 203 LYS A O 1
ATOM 1721 N N . GLN A 1 204 ? 0.030 -12.095 3.049 1.00 93.38 204 GLN A N 1
ATOM 1722 C CA . GLN A 1 204 ? -1.251 -11.732 2.447 1.00 93.38 204 GLN A CA 1
ATOM 1723 C C . GLN A 1 204 ? -1.180 -10.411 1.677 1.00 93.38 204 GLN A C 1
ATOM 1725 O O . GLN A 1 204 ? -1.806 -10.312 0.629 1.00 93.38 204 GLN A O 1
ATOM 1730 N N . LEU A 1 205 ? -0.432 -9.424 2.177 1.00 92.06 205 LEU A N 1
ATOM 1731 C CA . LEU A 1 205 ? -0.356 -8.093 1.570 1.00 92.06 205 LEU A CA 1
ATOM 1732 C C . LEU A 1 205 ? 0.591 -8.034 0.366 1.00 92.06 205 LEU A C 1
ATOM 1734 O O . LEU A 1 205 ? 0.259 -7.404 -0.632 1.00 92.06 205 LEU A O 1
ATOM 1738 N N . ILE A 1 206 ? 1.762 -8.670 0.462 1.00 90.06 206 ILE A N 1
ATOM 1739 C CA . ILE A 1 206 ? 2.844 -8.541 -0.532 1.00 90.06 206 ILE A CA 1
ATOM 1740 C C . ILE A 1 206 ? 3.473 -9.884 -0.934 1.00 90.06 206 ILE A C 1
ATOM 1742 O O . ILE A 1 206 ? 4.528 -9.917 -1.559 1.00 90.06 206 ILE A O 1
ATOM 1746 N N . GLY A 1 207 ? 2.882 -11.016 -0.538 1.00 88.69 207 GLY A N 1
ATOM 1747 C CA . GLY A 1 207 ? 3.390 -12.348 -0.893 1.00 88.69 207 GLY A CA 1
ATOM 1748 C C . GLY A 1 207 ? 4.611 -12.826 -0.094 1.00 88.69 207 GLY A C 1
ATOM 1749 O O . GLY A 1 207 ? 5.057 -13.954 -0.306 1.00 88.69 207 GLY A O 1
ATOM 1750 N N . LYS A 1 208 ? 5.129 -12.029 0.853 1.00 87.44 208 LYS A N 1
ATOM 1751 C CA . LYS A 1 208 ? 6.348 -12.325 1.631 1.00 87.44 208 LYS A CA 1
ATOM 1752 C C . LYS A 1 208 ? 6.109 -12.410 3.129 1.00 87.44 208 LYS A C 1
ATOM 1754 O O . LYS A 1 208 ? 5.341 -11.643 3.685 1.00 87.44 208 LYS A O 1
ATOM 1759 N N . GLU A 1 209 ? 6.814 -13.311 3.802 1.00 90.12 209 GLU A N 1
ATOM 1760 C CA . GLU A 1 209 ? 6.719 -13.468 5.261 1.00 90.12 209 GLU A CA 1
ATOM 1761 C C . GLU A 1 209 ? 7.563 -12.431 6.023 1.00 90.12 209 GLU A C 1
ATOM 1763 O O . GLU A 1 209 ? 7.233 -12.095 7.159 1.00 90.12 209 GLU A O 1
ATOM 1768 N N . HIS A 1 210 ? 8.605 -11.881 5.397 1.00 88.00 210 HIS A N 1
ATOM 1769 C CA . HIS A 1 210 ? 9.541 -10.938 6.010 1.00 88.00 210 HIS A CA 1
ATOM 1770 C C . HIS A 1 210 ? 9.752 -9.701 5.135 1.00 88.00 210 HIS A C 1
ATOM 1772 O O . HIS A 1 210 ? 9.568 -9.757 3.918 1.00 88.00 210 HIS A O 1
ATOM 1778 N N . LEU A 1 211 ? 10.112 -8.590 5.784 1.00 88.06 211 LEU A N 1
ATOM 1779 C CA . LEU A 1 211 ? 10.446 -7.322 5.137 1.00 88.06 211 LEU A CA 1
ATOM 1780 C C . LEU A 1 211 ? 11.960 -7.195 5.144 1.00 88.06 211 LEU A C 1
ATOM 1782 O O . LEU A 1 211 ? 12.549 -6.777 6.140 1.00 88.06 211 LEU A O 1
ATOM 1786 N N . ASP A 1 212 ? 12.574 -7.617 4.048 1.00 85.75 212 ASP A N 1
ATOM 1787 C CA . ASP A 1 212 ? 14.030 -7.728 3.937 1.00 85.75 212 ASP A CA 1
ATOM 1788 C C . ASP A 1 212 ? 14.621 -6.593 3.082 1.00 85.75 212 ASP A C 1
ATOM 1790 O O . ASP A 1 212 ? 15.831 -6.529 2.853 1.00 85.75 212 ASP A O 1
ATOM 1794 N N . SER A 1 213 ? 13.766 -5.699 2.577 1.00 87.00 213 SER A N 1
ATOM 1795 C CA . SER A 1 213 ? 14.119 -4.700 1.577 1.00 87.00 213 SER A CA 1
ATOM 1796 C C . SER A 1 213 ? 13.367 -3.381 1.790 1.00 87.00 213 SER A C 1
ATOM 1798 O O . SER A 1 213 ? 12.257 -3.361 2.323 1.00 87.00 213 SER A O 1
ATOM 1800 N N . ASN A 1 214 ? 13.957 -2.269 1.336 1.00 91.12 214 ASN A N 1
ATOM 1801 C CA . ASN A 1 214 ? 13.309 -0.956 1.392 1.00 91.12 214 ASN A CA 1
ATOM 1802 C C . ASN A 1 214 ? 12.001 -0.954 0.589 1.00 91.12 214 ASN A C 1
ATOM 1804 O O . ASN A 1 214 ? 11.003 -0.367 1.002 1.00 91.12 214 ASN A O 1
ATOM 1808 N N . PHE A 1 215 ? 12.006 -1.676 -0.531 1.00 88.88 215 PHE A N 1
ATOM 1809 C CA . PHE A 1 215 ? 10.854 -1.878 -1.397 1.00 88.88 215 PHE A CA 1
ATOM 1810 C C . PHE A 1 215 ? 9.677 -2.573 -0.688 1.00 88.88 215 PHE A C 1
ATOM 1812 O O . PHE A 1 215 ? 8.520 -2.222 -0.917 1.00 88.88 215 PHE A O 1
ATOM 1819 N N . ASP A 1 216 ? 9.946 -3.517 0.222 1.00 90.88 216 ASP A N 1
ATOM 1820 C CA . ASP A 1 216 ? 8.888 -4.212 0.969 1.00 90.88 216 ASP A CA 1
ATOM 1821 C C . ASP A 1 216 ? 8.114 -3.253 1.880 1.00 90.88 216 ASP A C 1
ATOM 1823 O O . ASP A 1 216 ? 6.887 -3.336 1.971 1.00 90.88 216 ASP A O 1
ATOM 1827 N N . PHE A 1 217 ? 8.813 -2.319 2.533 1.00 94.62 217 PHE A N 1
ATOM 1828 C CA . PHE A 1 217 ? 8.173 -1.323 3.393 1.00 94.62 217 PHE A CA 1
ATOM 1829 C C . PHE A 1 217 ? 7.254 -0.394 2.591 1.00 94.62 217 PHE A C 1
ATOM 1831 O O . PHE A 1 217 ? 6.116 -0.159 3.009 1.00 94.62 217 PHE A O 1
ATOM 1838 N N . VAL A 1 218 ? 7.708 0.057 1.416 1.00 94.50 218 VAL A N 1
ATOM 1839 C CA . VAL A 1 218 ? 6.912 0.886 0.497 1.00 94.50 218 VAL A CA 1
ATOM 1840 C C . VAL A 1 218 ? 5.665 0.136 0.034 1.00 94.50 218 VAL A C 1
ATOM 1842 O O . VAL A 1 218 ? 4.553 0.645 0.171 1.00 94.50 218 VAL A O 1
ATOM 1845 N N . ASN A 1 219 ? 5.806 -1.108 -0.428 1.00 92.38 219 ASN A N 1
ATOM 1846 C CA . ASN A 1 219 ? 4.659 -1.892 -0.888 1.00 92.38 219 ASN A CA 1
ATOM 1847 C C . ASN A 1 219 ? 3.617 -2.117 0.207 1.00 92.38 219 ASN A C 1
ATOM 1849 O O . ASN A 1 219 ? 2.417 -2.004 -0.050 1.00 92.38 219 ASN A O 1
ATOM 1853 N N . ILE A 1 220 ? 4.046 -2.403 1.439 1.00 95.31 220 ILE A N 1
ATOM 1854 C CA . ILE A 1 220 ? 3.097 -2.572 2.542 1.00 95.31 220 ILE A CA 1
ATOM 1855 C C . ILE A 1 220 ? 2.425 -1.256 2.911 1.00 95.31 220 ILE A C 1
ATOM 1857 O O . ILE A 1 220 ? 1.227 -1.273 3.196 1.00 95.31 220 ILE A O 1
ATOM 1861 N N . GLN A 1 221 ? 3.142 -0.129 2.898 1.00 96.94 221 GLN A N 1
ATOM 1862 C CA . GLN A 1 221 ? 2.526 1.183 3.105 1.00 96.94 221 GLN A CA 1
ATOM 1863 C C . GLN A 1 221 ? 1.367 1.394 2.123 1.00 96.94 221 GLN A C 1
ATOM 1865 O O . GLN A 1 221 ? 0.249 1.678 2.558 1.00 96.94 221 GLN A O 1
ATOM 1870 N N . ILE A 1 222 ? 1.607 1.182 0.827 1.00 96.31 222 ILE A N 1
ATOM 1871 C CA . ILE A 1 222 ? 0.594 1.345 -0.225 1.00 96.31 222 ILE A CA 1
ATOM 1872 C C . ILE A 1 222 ? -0.577 0.380 -0.022 1.00 96.31 222 ILE A C 1
ATOM 1874 O O . ILE A 1 222 ? -1.724 0.816 0.065 1.00 96.31 222 ILE A O 1
ATOM 1878 N N . LYS A 1 223 ? -0.303 -0.919 0.157 1.00 96.56 223 LYS A N 1
ATOM 1879 C CA . LYS A 1 223 ? -1.344 -1.944 0.362 1.00 96.56 223 LYS A CA 1
ATOM 1880 C C . LYS A 1 223 ? -2.203 -1.668 1.595 1.00 96.56 223 LYS A C 1
ATOM 1882 O O . LYS A 1 223 ? -3.415 -1.876 1.572 1.00 96.56 223 LYS A O 1
ATOM 1887 N N . LEU A 1 224 ? -1.607 -1.161 2.675 1.00 97.38 224 LEU A N 1
ATOM 1888 C CA . LEU A 1 224 ? -2.357 -0.775 3.868 1.00 97.38 224 LEU A CA 1
ATOM 1889 C C . LEU A 1 224 ? -3.247 0.444 3.629 1.00 97.38 224 LEU A C 1
ATOM 1891 O O . LEU A 1 224 ? -4.357 0.469 4.159 1.00 97.38 224 LEU A O 1
ATOM 1895 N N . LEU A 1 225 ? -2.799 1.436 2.858 1.00 97.12 225 LEU A N 1
ATOM 1896 C CA . LEU A 1 225 ? -3.636 2.582 2.494 1.00 97.12 225 LEU A CA 1
ATOM 1897 C C . LEU A 1 225 ? -4.805 2.158 1.589 1.00 97.12 225 LEU A C 1
ATOM 1899 O O . LEU A 1 225 ? -5.940 2.560 1.844 1.00 97.12 225 LEU A O 1
ATOM 1903 N N . GLU A 1 226 ? -4.572 1.279 0.611 1.00 97.38 226 GLU A N 1
ATOM 1904 C CA . GLU A 1 226 ? -5.631 0.670 -0.212 1.00 97.38 226 GLU A CA 1
ATOM 1905 C C . GLU A 1 226 ? -6.669 -0.058 0.659 1.00 97.38 226 GLU A C 1
ATOM 1907 O O . GLU A 1 226 ? -7.869 0.223 0.596 1.00 97.38 226 GLU A O 1
ATOM 1912 N N . HIS A 1 227 ? -6.211 -0.954 1.538 1.00 97.56 227 HIS A N 1
ATOM 1913 C CA . HIS A 1 227 ? -7.076 -1.696 2.458 1.00 97.56 227 HIS A CA 1
ATOM 1914 C C . HIS A 1 227 ? -7.809 -0.774 3.448 1.00 97.56 227 HIS A C 1
ATOM 1916 O O . HIS A 1 227 ? -8.950 -1.058 3.828 1.00 97.56 227 HIS A O 1
ATOM 1922 N N . CYS A 1 228 ? -7.184 0.336 3.856 1.00 97.25 228 CYS A N 1
ATOM 1923 C CA . CYS A 1 228 ? -7.812 1.370 4.675 1.00 97.25 228 CYS A CA 1
ATOM 1924 C C . CYS A 1 228 ? -8.976 2.026 3.925 1.00 97.25 228 CYS A C 1
ATOM 1926 O O . CYS A 1 228 ? -10.065 2.157 4.481 1.00 97.25 228 CYS A O 1
ATOM 1928 N N . ASN A 1 229 ? -8.783 2.392 2.657 1.00 97.75 229 ASN A N 1
ATOM 1929 C CA . ASN A 1 229 ? -9.838 2.991 1.842 1.00 97.75 229 ASN A CA 1
ATOM 1930 C C . ASN A 1 229 ? -11.019 2.040 1.632 1.00 97.75 229 ASN A C 1
ATOM 1932 O O . ASN A 1 229 ? -12.165 2.464 1.781 1.00 97.75 229 ASN A O 1
ATOM 1936 N N . ILE A 1 230 ? -10.764 0.750 1.394 1.00 96.75 230 ILE A N 1
ATOM 1937 C CA . ILE A 1 230 ? -11.819 -0.279 1.341 1.00 96.75 230 ILE A CA 1
ATOM 1938 C C . ILE A 1 230 ? -12.596 -0.314 2.664 1.00 96.75 230 ILE A C 1
ATOM 1940 O O . ILE A 1 230 ? -13.818 -0.166 2.670 1.00 96.75 230 ILE A O 1
ATOM 1944 N N . PHE A 1 231 ? -11.886 -0.407 3.791 1.00 97.00 231 PHE A N 1
ATOM 1945 C CA . PHE A 1 231 ? -12.495 -0.396 5.121 1.00 97.00 231 PHE A CA 1
ATOM 1946 C C . PHE A 1 231 ? -13.371 0.842 5.360 1.00 97.00 231 PHE A C 1
ATOM 1948 O O . PHE A 1 231 ? -14.498 0.732 5.842 1.00 97.00 231 PHE A O 1
ATOM 1955 N N . LEU A 1 232 ? -12.867 2.034 5.033 1.00 96.38 232 LEU A N 1
ATOM 1956 C CA . LEU A 1 232 ? -13.608 3.276 5.229 1.00 96.38 232 LEU A CA 1
ATOM 1957 C C . LEU A 1 232 ? -14.828 3.359 4.307 1.00 96.38 232 LEU A C 1
ATOM 1959 O O . LEU A 1 232 ? -15.877 3.834 4.739 1.00 96.38 232 LEU A O 1
ATOM 1963 N N . ASN A 1 233 ? -14.731 2.873 3.071 1.00 95.50 233 ASN A N 1
ATOM 1964 C CA . ASN A 1 233 ? -15.872 2.791 2.164 1.00 95.50 233 ASN A CA 1
ATOM 1965 C C . ASN A 1 233 ? -16.976 1.874 2.727 1.00 95.50 233 ASN A C 1
ATOM 1967 O O . ASN A 1 233 ? -18.146 2.268 2.705 1.00 95.50 233 ASN A O 1
ATOM 1971 N N . ASP A 1 234 ? -16.618 0.728 3.311 1.00 94.25 234 ASP A N 1
ATOM 1972 C CA . ASP A 1 234 ? -17.565 -0.193 3.958 1.00 94.25 234 ASP A CA 1
ATOM 1973 C C . ASP A 1 234 ? -18.233 0.429 5.193 1.00 94.25 234 ASP A C 1
ATOM 1975 O O . ASP A 1 234 ? -19.452 0.342 5.368 1.00 94.25 234 ASP A O 1
ATOM 1979 N N . VAL A 1 235 ? -17.452 1.113 6.038 1.00 93.00 235 VAL A N 1
ATOM 1980 C CA . VAL A 1 235 ? -17.970 1.856 7.199 1.00 93.00 235 VAL A CA 1
ATOM 1981 C C . VAL A 1 235 ? -18.927 2.962 6.743 1.00 93.00 235 VAL A C 1
ATOM 1983 O O . VAL A 1 235 ? -20.026 3.108 7.278 1.00 93.00 235 VAL A O 1
ATOM 1986 N N . ARG A 1 236 ? -18.548 3.720 5.709 1.00 90.31 236 ARG A N 1
ATOM 1987 C CA . ARG A 1 236 ? -19.371 4.784 5.114 1.00 90.31 236 ARG A CA 1
ATOM 1988 C C . ARG A 1 236 ? -20.668 4.254 4.504 1.00 90.31 236 ARG A C 1
ATOM 1990 O O . ARG A 1 236 ? -21.643 5.006 4.448 1.00 90.31 236 ARG A O 1
ATOM 1997 N N . GLY A 1 237 ? -20.667 3.022 3.997 1.00 85.94 237 GLY A N 1
ATOM 1998 C CA . GLY A 1 237 ? -21.831 2.372 3.399 1.00 85.94 237 GLY A CA 1
ATOM 1999 C C . GLY A 1 237 ? -22.915 2.000 4.412 1.00 85.94 237 GLY A C 1
ATOM 2000 O O . GLY A 1 237 ? -24.091 2.004 4.057 1.00 85.94 237 GLY A O 1
ATOM 2001 N N . ALA A 1 238 ? -22.548 1.724 5.666 1.00 81.94 238 ALA A N 1
ATOM 2002 C CA . ALA A 1 238 ? -23.513 1.341 6.701 1.00 81.94 238 ALA A CA 1
ATOM 2003 C C . ALA A 1 238 ? -23.957 2.479 7.625 1.00 81.94 238 ALA A C 1
ATOM 2005 O O . ALA A 1 238 ? -24.988 2.359 8.294 1.00 81.94 238 ALA A O 1
ATOM 2006 N N . ILE A 1 239 ? -23.191 3.571 7.686 1.00 78.38 239 ILE A N 1
ATOM 2007 C CA . ILE A 1 239 ? -23.589 4.804 8.380 1.00 78.38 239 ILE A CA 1
ATOM 2008 C C . ILE A 1 239 ? -24.427 5.655 7.425 1.00 78.38 239 ILE A C 1
ATOM 2010 O O . ILE A 1 239 ? -25.506 6.103 7.867 1.00 78.38 239 ILE A O 1
#